Protein AF-A0A956EY25-F1 (afdb_monomer_lite)

pLDDT: mean 97.35, std 1.99, range [86.0, 98.88]

Sequence (233 aa):
MHGLGEARKGPAKGARGWLDDYDLAKAEARLAAPPLTTQDLQGFAGERLDVFNATLKEEPYRGLIVVMPYTPDILKGDRPFSLAEPLATFLVDKLLPRVYKETPAIGSVASTGIDGVSLGGRAALLVGLSRPEAFGAVGGLQPAFDQKDAPELTRRALEARKKNPTFQLRLLTSVGDYFLGSTKAISQAFEEADVFHSLVIVPGDHSYKFNRGPGAYELLMYHDRVLRGRPPV

Radius of gyration: 16.3 Å; chains: 1; bounding box: 41×40×39 Å

Secondary structure (DSSP, 8-state):
---HHHHTT-HHHHTTHHHHTS-HHHHHHHHTSPPP-TTTTTT--SHHHHHHHHHHHHS-------------TTSSTT--GGGGHHHHHHIIIIIHHHHHHHS----SSTT-EE--BTHHHHHHHHHHHHSGGG-SEEEEES----GGGHHHHHHHHHHHHHH-TT-EEEEEEEEE-TTHHHHHHHHHHHHTTT---EEEEEEEESSHHHIIIIIHHHHHHHHHHHTTTPPP-

Structure (mmCIF, N/CA/C/O backbone):
data_AF-A0A956EY25-F1
#
_entry.id   AF-A0A956EY25-F1
#
loop_
_atom_site.group_PDB
_atom_site.id
_atom_site.type_symbol
_atom_site.label_atom_id
_atom_site.label_alt_id
_atom_site.label_comp_id
_atom_site.label_asym_id
_atom_site.label_entity_id
_atom_site.label_seq_id
_atom_site.pdbx_PDB_ins_code
_atom_site.Cartn_x
_atom_site.Cartn_y
_atom_site.Cartn_z
_atom_site.occupancy
_atom_site.B_iso_or_equiv
_atom_site.auth_seq_id
_atom_site.auth_comp_id
_atom_site.auth_asym_id
_atom_site.auth_atom_id
_atom_site.pdbx_PDB_model_num
ATOM 1 N N . MET A 1 1 ? 4.510 -5.309 3.881 1.00 97.62 1 MET A N 1
ATOM 2 C CA . MET A 1 1 ? 5.971 -5.145 3.665 1.00 97.62 1 MET A CA 1
ATOM 3 C C . MET A 1 1 ? 6.447 -3.831 4.286 1.00 97.62 1 MET A C 1
ATOM 5 O O . MET A 1 1 ? 5.711 -2.853 4.227 1.00 97.62 1 MET A O 1
ATOM 9 N N . HIS A 1 2 ? 7.617 -3.787 4.926 1.00 98.31 2 HIS A N 1
ATOM 10 C CA . HIS A 1 2 ? 8.110 -2.608 5.666 1.00 98.31 2 HIS A CA 1
ATOM 11 C C . HIS A 1 2 ? 9.139 -1.788 4.866 1.00 98.31 2 HIS A C 1
ATOM 13 O O . HIS A 1 2 ? 9.659 -2.258 3.855 1.00 98.31 2 HIS A O 1
ATOM 19 N N . GLY A 1 3 ? 9.459 -0.577 5.331 1.00 97.56 3 GLY A N 1
ATOM 20 C CA . GLY A 1 3 ? 10.407 0.331 4.683 1.00 97.56 3 GLY A CA 1
ATOM 21 C C . GLY A 1 3 ? 11.888 -0.047 4.847 1.00 97.56 3 GLY A C 1
ATOM 22 O O . GLY A 1 3 ? 12.252 -1.046 5.475 1.00 97.56 3 GLY A O 1
ATOM 23 N N . LEU A 1 4 ? 12.762 0.786 4.267 1.00 96.81 4 LEU A N 1
ATOM 24 C CA . LEU A 1 4 ? 14.221 0.602 4.278 1.00 96.81 4 LEU A CA 1
ATOM 25 C C . LEU A 1 4 ? 14.830 0.715 5.686 1.00 96.81 4 LEU A C 1
ATOM 27 O O . LEU A 1 4 ? 15.808 0.030 5.987 1.00 96.81 4 LEU A O 1
ATOM 31 N N . GLY A 1 5 ? 14.268 1.572 6.545 1.00 96.81 5 GLY A N 1
ATOM 32 C CA . GLY A 1 5 ? 14.719 1.718 7.932 1.00 96.81 5 GLY A CA 1
ATOM 33 C C . GLY A 1 5 ? 14.673 0.386 8.679 1.00 96.81 5 GLY A C 1
ATOM 34 O O . GLY A 1 5 ? 15.651 -0.020 9.300 1.00 96.81 5 GLY A O 1
ATOM 35 N N . GLU A 1 6 ? 13.573 -0.339 8.517 1.00 97.81 6 GLU A N 1
ATOM 36 C CA . GLU A 1 6 ? 13.305 -1.639 9.132 1.00 97.81 6 GLU A CA 1
ATOM 37 C C . GLU A 1 6 ? 14.159 -2.739 8.499 1.00 97.81 6 GLU A C 1
ATOM 39 O O . GLU A 1 6 ? 14.671 -3.602 9.210 1.00 97.81 6 GLU A O 1
ATOM 44 N N . ALA A 1 7 ? 14.402 -2.668 7.184 1.00 96.88 7 ALA A N 1
ATOM 45 C CA . ALA A 1 7 ? 15.302 -3.591 6.491 1.00 96.88 7 ALA A CA 1
ATOM 46 C C . ALA A 1 7 ? 16.706 -3.582 7.116 1.00 96.88 7 ALA A C 1
ATOM 48 O O . ALA A 1 7 ? 17.313 -4.623 7.357 1.00 96.88 7 ALA A O 1
ATOM 49 N N . ARG A 1 8 ? 17.196 -2.397 7.490 1.00 96.69 8 ARG A N 1
ATOM 50 C CA . ARG A 1 8 ? 18.518 -2.218 8.107 1.00 96.69 8 ARG A CA 1
ATOM 51 C C . ARG A 1 8 ? 18.609 -2.704 9.555 1.00 96.69 8 ARG A C 1
ATOM 53 O O . ARG A 1 8 ? 19.717 -2.847 10.063 1.00 96.69 8 ARG A O 1
ATOM 60 N N . LYS A 1 9 ? 17.482 -2.997 10.216 1.00 96.75 9 LYS A N 1
ATOM 61 C CA . LYS A 1 9 ? 17.455 -3.569 11.578 1.00 96.75 9 LYS A CA 1
ATOM 62 C C . LYS A 1 9 ? 17.677 -5.090 11.582 1.00 96.75 9 LYS A C 1
ATOM 64 O O . LYS A 1 9 ? 17.813 -5.681 12.654 1.00 96.75 9 LYS A O 1
ATOM 69 N N . GLY A 1 10 ? 17.721 -5.714 10.402 1.00 95.75 10 GLY A N 1
ATOM 70 C CA . GLY A 1 10 ? 17.873 -7.155 10.215 1.00 95.75 10 GLY A CA 1
ATOM 71 C C . GLY A 1 10 ? 16.559 -7.933 10.374 1.00 95.75 10 GLY A C 1
ATOM 72 O O . GLY A 1 10 ? 15.565 -7.376 10.840 1.00 95.75 10 GLY A O 1
ATOM 73 N N . PRO A 1 11 ? 16.530 -9.232 10.014 1.00 95.75 11 PRO A N 1
ATOM 74 C CA . PRO A 1 11 ? 15.282 -9.980 9.839 1.00 95.75 11 PRO A CA 1
ATOM 75 C C . PRO A 1 11 ? 14.363 -10.025 11.064 1.00 95.75 11 PRO A C 1
ATOM 77 O O . PRO A 1 11 ? 13.161 -9.815 10.929 1.00 95.75 11 PRO A O 1
ATOM 80 N N . ALA A 1 12 ? 14.921 -10.251 12.258 1.00 95.44 12 ALA A N 1
ATOM 81 C CA . ALA A 1 12 ? 14.135 -10.405 13.483 1.00 95.44 12 ALA A CA 1
ATOM 82 C C . ALA A 1 12 ? 13.407 -9.114 13.897 1.00 95.44 12 ALA A C 1
ATOM 84 O O . ALA A 1 12 ? 12.242 -9.157 14.281 1.00 95.44 12 ALA A O 1
ATOM 85 N N . LYS A 1 13 ? 14.085 -7.962 13.802 1.00 96.94 13 LYS A N 1
ATOM 86 C CA . LYS A 1 13 ? 13.505 -6.655 14.145 1.00 96.94 13 LYS A CA 1
ATOM 87 C C . LYS A 1 13 ? 12.705 -6.072 12.984 1.00 96.94 13 LYS A C 1
ATOM 89 O O . LYS A 1 13 ? 11.613 -5.566 13.194 1.00 96.94 13 LYS A O 1
ATOM 94 N N . GLY A 1 14 ? 13.211 -6.189 11.758 1.00 97.12 14 GLY A N 1
ATOM 95 C CA . GLY A 1 14 ? 12.558 -5.663 10.561 1.00 97.12 14 GLY A CA 1
ATOM 96 C C . GLY A 1 14 ? 11.178 -6.276 10.331 1.00 97.12 14 GLY A C 1
ATOM 97 O O . GLY A 1 14 ? 10.221 -5.538 10.121 1.00 97.12 14 GLY A O 1
ATOM 98 N N . ALA A 1 15 ? 11.030 -7.600 10.485 1.00 96.81 15 ALA A N 1
ATOM 99 C CA . ALA A 1 15 ? 9.726 -8.267 10.389 1.00 96.81 15 ALA A CA 1
ATOM 100 C C . ALA A 1 15 ? 8.679 -7.696 11.365 1.00 96.81 15 ALA A C 1
ATOM 102 O O . ALA A 1 15 ? 7.485 -7.718 11.082 1.00 96.81 15 ALA A O 1
ATOM 103 N N . ARG A 1 16 ? 9.114 -7.127 12.495 1.00 97.31 16 ARG A N 1
ATOM 104 C CA . ARG A 1 16 ? 8.231 -6.490 13.474 1.00 97.31 16 ARG A CA 1
ATOM 105 C C . ARG A 1 16 ? 7.975 -5.008 13.205 1.00 97.31 16 ARG A C 1
ATOM 107 O O . ARG A 1 16 ? 7.215 -4.408 13.946 1.00 97.31 16 ARG A O 1
ATOM 114 N N . GLY A 1 17 ? 8.538 -4.409 12.156 1.00 97.44 17 GLY A N 1
ATOM 115 C CA . GLY A 1 17 ? 8.498 -2.958 11.950 1.00 97.44 17 GLY A CA 1
ATOM 116 C C . GLY A 1 17 ? 7.095 -2.348 11.883 1.00 97.44 17 GLY A C 1
ATOM 117 O O . GLY A 1 17 ? 6.848 -1.291 12.449 1.00 97.44 17 GLY A O 1
ATOM 118 N N . TRP A 1 18 ? 6.129 -3.043 11.278 1.00 97.88 18 TRP A N 1
ATOM 119 C CA . TRP A 1 18 ? 4.731 -2.593 11.299 1.00 97.88 18 TRP A CA 1
ATOM 120 C C . TRP A 1 18 ? 4.142 -2.556 12.717 1.00 97.88 18 TRP A C 1
ATOM 122 O O . TRP A 1 18 ? 3.388 -1.645 13.046 1.00 97.88 18 TRP A O 1
ATOM 132 N N . LEU A 1 19 ? 4.515 -3.515 13.563 1.00 96.56 19 LEU A N 1
ATOM 133 C CA . LEU A 1 19 ? 4.060 -3.602 14.946 1.00 96.56 19 LEU A CA 1
ATOM 134 C C . LEU A 1 19 ? 4.794 -2.607 15.855 1.00 96.56 19 LEU A C 1
ATOM 136 O O . LEU A 1 19 ? 4.150 -1.874 16.596 1.00 96.56 19 LEU A O 1
ATOM 140 N N . ASP A 1 20 ? 6.125 -2.594 15.788 1.00 96.81 20 ASP A N 1
ATOM 141 C CA . ASP A 1 20 ? 6.989 -1.900 16.746 1.00 96.81 20 ASP A CA 1
ATOM 142 C C . ASP A 1 20 ? 7.285 -0.448 16.341 1.00 96.81 20 ASP A C 1
ATOM 144 O O . ASP A 1 20 ? 7.478 0.407 17.202 1.00 96.81 20 ASP A O 1
ATOM 148 N N . ASP A 1 21 ? 7.347 -0.154 15.038 1.00 97.62 21 ASP A N 1
ATOM 149 C CA . ASP A 1 21 ? 7.746 1.164 14.537 1.00 97.62 21 ASP A CA 1
ATOM 150 C C . ASP A 1 21 ? 6.576 1.970 13.966 1.00 97.62 21 ASP A C 1
ATOM 152 O O . ASP A 1 21 ? 6.623 3.204 14.004 1.00 97.62 21 ASP A O 1
ATOM 156 N N . TYR A 1 22 ? 5.550 1.300 13.430 1.00 98.31 22 TYR A N 1
ATOM 157 C CA . TYR A 1 22 ? 4.412 1.932 12.746 1.00 98.31 22 TYR A CA 1
ATOM 158 C C . TYR A 1 22 ? 3.080 1.811 13.503 1.00 98.31 22 TYR A C 1
ATOM 160 O O . TYR A 1 22 ? 2.043 2.146 12.944 1.00 98.31 22 TYR A O 1
ATOM 168 N N . ASP A 1 23 ? 3.090 1.366 14.763 1.00 97.69 23 ASP A N 1
ATOM 169 C CA . ASP A 1 23 ? 1.914 1.319 15.646 1.00 97.69 23 ASP A CA 1
ATOM 170 C C . ASP A 1 23 ? 0.692 0.570 15.061 1.00 97.69 23 ASP A C 1
ATOM 172 O O . ASP A 1 23 ? -0.452 0.868 15.413 1.00 97.69 23 ASP A O 1
ATOM 176 N N . LEU A 1 24 ? 0.891 -0.429 14.190 1.00 98.00 24 LEU A N 1
ATOM 177 C CA . LEU A 1 24 ? -0.220 -1.066 13.467 1.00 98.00 24 LEU A CA 1
ATOM 178 C C . LEU A 1 24 ? -1.269 -1.687 14.407 1.00 98.00 24 LEU A C 1
ATOM 180 O O . LEU A 1 24 ? -2.464 -1.520 14.183 1.00 98.00 24 LEU A O 1
ATOM 184 N N . ALA A 1 25 ? -0.839 -2.340 15.492 1.00 97.19 25 ALA A N 1
ATOM 185 C CA . ALA A 1 25 ? -1.758 -2.916 16.480 1.00 97.19 25 ALA A CA 1
ATOM 186 C C . ALA A 1 25 ? -2.594 -1.846 17.203 1.00 97.19 25 ALA A C 1
ATOM 188 O O . ALA A 1 25 ? -3.754 -2.076 17.541 1.00 97.19 25 ALA A O 1
ATOM 189 N N . LYS A 1 26 ? -2.027 -0.652 17.416 1.00 98.06 26 LYS A N 1
ATOM 190 C CA . LYS A 1 26 ? -2.767 0.483 17.975 1.00 98.06 26 LYS A CA 1
ATOM 191 C C . LYS A 1 26 ? -3.791 1.001 16.967 1.00 98.06 26 LYS A C 1
ATOM 193 O O . LYS A 1 26 ? -4.924 1.258 17.362 1.00 98.06 26 LYS A O 1
ATOM 198 N N . ALA A 1 27 ? -3.416 1.132 15.694 1.00 98.38 27 ALA A N 1
ATOM 199 C CA . ALA A 1 27 ? -4.337 1.555 14.641 1.00 98.38 27 ALA A CA 1
ATOM 200 C C . ALA A 1 27 ? -5.513 0.576 14.495 1.00 98.38 27 ALA A C 1
ATOM 202 O O . ALA A 1 27 ? -6.666 1.000 14.454 1.00 98.38 27 ALA A O 1
ATOM 203 N N . GLU A 1 28 ? -5.239 -0.730 14.524 1.00 98.00 28 GLU A N 1
ATOM 204 C CA . GLU A 1 28 ? -6.267 -1.772 14.505 1.00 98.00 28 GLU A CA 1
ATOM 205 C C . GLU A 1 28 ? -7.219 -1.677 15.709 1.00 98.00 28 GLU A C 1
ATOM 207 O O . GLU A 1 28 ? -8.439 -1.653 15.534 1.00 98.00 28 GLU A O 1
ATOM 212 N N . ALA A 1 29 ? -6.685 -1.532 16.926 1.00 98.06 29 ALA A N 1
ATOM 213 C CA . ALA A 1 29 ? -7.505 -1.351 18.125 1.00 98.06 29 ALA A CA 1
ATOM 214 C C . ALA A 1 29 ? -8.368 -0.076 18.065 1.00 98.06 29 ALA A C 1
ATOM 216 O O . ALA A 1 29 ? -9.492 -0.057 18.566 1.00 98.06 29 ALA A O 1
ATOM 217 N N . ARG A 1 30 ? -7.865 0.997 17.440 1.00 98.25 30 ARG A N 1
ATOM 218 C CA . ARG A 1 30 ? -8.616 2.247 17.253 1.00 98.25 30 ARG A CA 1
ATOM 219 C C . ARG A 1 30 ? -9.716 2.126 16.206 1.00 98.25 30 ARG A C 1
ATOM 221 O O . ARG A 1 30 ? -10.810 2.628 16.450 1.00 98.25 30 ARG A O 1
ATOM 228 N N . LEU A 1 31 ? -9.472 1.419 15.102 1.00 98.31 31 LEU A N 1
ATOM 229 C CA . LEU A 1 31 ? -10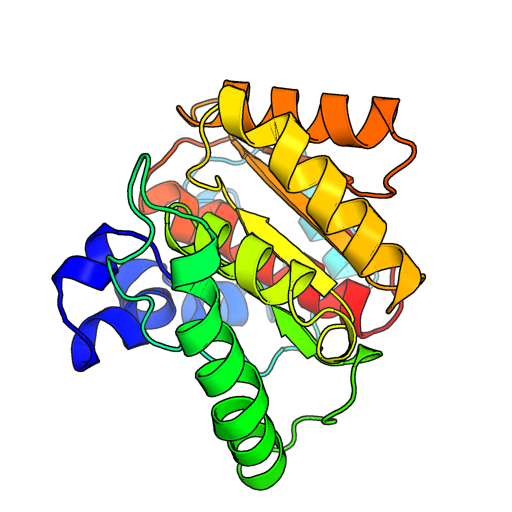.497 1.120 14.096 1.00 98.31 31 LEU A CA 1
ATOM 230 C C . LEU A 1 31 ? -11.655 0.293 14.662 1.00 98.31 31 LEU A C 1
ATOM 232 O O . LEU A 1 31 ? -12.798 0.497 14.266 1.00 98.31 31 LEU A O 1
ATOM 236 N N . ALA A 1 32 ? -11.379 -0.589 15.625 1.00 97.38 32 ALA A N 1
ATOM 237 C CA . ALA A 1 32 ? -12.404 -1.349 16.339 1.00 97.38 32 ALA A CA 1
ATOM 238 C C . ALA A 1 32 ? -13.224 -0.510 17.347 1.00 97.38 32 ALA A C 1
ATOM 240 O O . ALA A 1 32 ? -14.207 -1.006 17.894 1.00 97.38 32 ALA A O 1
ATOM 241 N N . ALA A 1 33 ? -12.842 0.747 17.603 1.00 97.62 33 ALA A N 1
ATOM 242 C CA . ALA A 1 33 ? -13.497 1.634 18.567 1.00 97.62 33 ALA A CA 1
ATOM 243 C C . ALA A 1 33 ? -13.698 3.063 18.007 1.00 97.62 33 ALA A C 1
ATOM 245 O O . ALA A 1 33 ? -13.168 4.023 18.575 1.00 97.62 33 ALA A O 1
ATOM 246 N N . PRO A 1 34 ? -14.430 3.243 16.890 1.00 96.25 34 PRO A N 1
ATOM 247 C CA . PRO A 1 34 ? -14.669 4.565 16.308 1.00 96.25 34 PRO A CA 1
ATOM 248 C C . PRO A 1 34 ? -15.460 5.488 17.266 1.00 96.25 34 PRO A C 1
ATOM 250 O O . PRO A 1 34 ? -16.135 4.998 18.174 1.00 96.25 34 PRO A O 1
ATOM 253 N N . PRO A 1 35 ? -15.432 6.820 17.067 1.00 97.75 35 PRO A N 1
ATOM 254 C CA . PRO A 1 35 ? -14.788 7.528 15.959 1.00 97.75 35 PRO A CA 1
ATOM 255 C C . PRO A 1 35 ? -13.267 7.646 16.124 1.00 97.75 35 PRO A C 1
ATOM 257 O O . PRO A 1 35 ? -12.738 7.668 17.237 1.00 97.75 35 PRO A O 1
ATOM 260 N N . LEU A 1 36 ? -12.562 7.740 14.999 1.00 98.25 36 LEU A N 1
ATOM 261 C CA . LEU A 1 36 ? -11.178 8.196 14.927 1.00 98.25 36 LEU A CA 1
ATOM 262 C C . LEU A 1 36 ? -11.105 9.708 15.160 1.00 98.25 36 LEU A C 1
ATOM 264 O O . LEU A 1 36 ? -12.054 10.451 14.903 1.00 98.25 36 LEU A O 1
ATOM 268 N N . THR A 1 37 ? -9.941 10.167 15.600 1.00 98.06 37 THR A N 1
ATOM 269 C CA . THR A 1 37 ? -9.653 11.570 15.903 1.00 98.06 37 THR A CA 1
ATOM 270 C C . THR A 1 37 ? -8.455 12.082 15.106 1.00 98.06 37 THR A C 1
ATOM 272 O O . THR A 1 37 ? -7.652 11.315 14.575 1.00 98.06 37 THR A O 1
ATOM 275 N N . THR A 1 38 ? -8.256 13.401 15.092 1.00 97.62 38 THR A N 1
ATOM 276 C CA . THR A 1 38 ? -7.046 14.011 14.523 1.00 97.62 38 THR A CA 1
ATOM 277 C C . THR A 1 38 ? -5.759 13.455 15.136 1.00 97.62 38 THR A C 1
ATOM 279 O O . THR A 1 38 ? -4.755 13.316 14.439 1.00 97.62 38 THR A O 1
ATOM 282 N N . GLN A 1 39 ? -5.776 13.100 16.425 1.00 97.81 39 GLN A N 1
ATOM 283 C CA . GLN A 1 39 ? -4.619 12.513 17.098 1.00 97.81 39 GLN A CA 1
ATOM 284 C C . GLN A 1 39 ? -4.309 11.101 16.589 1.00 97.81 39 GLN A C 1
ATOM 286 O O . GLN A 1 39 ? -3.135 10.755 16.458 1.00 97.81 39 GLN A O 1
ATOM 291 N N . ASP A 1 40 ? -5.335 10.312 16.257 1.00 98.06 40 ASP A N 1
ATOM 292 C CA . ASP A 1 40 ? -5.163 8.985 15.658 1.00 98.06 40 ASP A CA 1
ATOM 293 C C . ASP A 1 40 ? -4.405 9.094 14.321 1.00 98.06 40 ASP A C 1
ATOM 295 O O . ASP A 1 40 ? -3.469 8.338 14.079 1.00 98.06 40 ASP A O 1
ATOM 299 N N . LEU A 1 41 ? -4.700 10.123 13.517 1.00 97.69 41 LEU A N 1
ATOM 300 C CA . LEU A 1 41 ? -3.976 10.448 12.277 1.00 97.69 41 LEU A CA 1
ATOM 301 C C . LEU A 1 41 ? -2.697 11.271 12.498 1.00 97.69 41 LEU A C 1
ATOM 303 O O . LEU A 1 41 ? -2.158 11.855 11.560 1.00 97.69 41 LEU A O 1
ATOM 307 N N . GLN A 1 42 ? -2.193 11.343 13.732 1.00 97.56 42 GLN A N 1
ATOM 308 C CA . GLN A 1 42 ? -0.967 12.063 14.080 1.00 97.56 42 GLN A CA 1
ATOM 309 C C . GLN A 1 42 ? -1.006 13.555 13.683 1.00 97.56 42 GLN A C 1
ATOM 311 O O . GLN A 1 42 ? 0.012 14.179 13.404 1.00 97.56 42 GLN A O 1
ATOM 316 N N . GLY A 1 43 ? -2.180 14.177 13.633 1.00 96.38 43 GLY A N 1
ATOM 317 C CA . GLY A 1 43 ? -2.322 15.562 13.179 1.00 96.38 43 GLY A CA 1
ATOM 318 C C . GLY A 1 43 ? -2.276 15.743 11.660 1.00 96.38 43 GLY A C 1
ATOM 319 O O . GLY A 1 43 ? -2.468 16.861 11.198 1.00 96.38 43 GLY A O 1
ATOM 320 N N . PHE A 1 44 ? -2.101 14.675 10.876 1.00 97.06 44 PHE A N 1
ATOM 321 C CA . PHE A 1 44 ? -2.292 14.680 9.421 1.00 97.06 44 PHE A CA 1
ATOM 322 C C . PHE A 1 44 ? -3.763 14.461 9.047 1.00 97.06 44 PHE A C 1
ATOM 324 O O . PHE A 1 44 ? -4.090 13.764 8.089 1.00 97.06 44 PHE A O 1
ATOM 331 N N . ALA A 1 45 ? -4.666 15.033 9.840 1.00 87.94 45 ALA A N 1
ATOM 332 C CA . ALA A 1 45 ? -6.079 15.003 9.523 1.00 87.94 45 ALA A CA 1
ATOM 333 C C . ALA A 1 45 ? -6.382 15.977 8.379 1.00 87.94 45 ALA A C 1
ATOM 335 O O . ALA A 1 45 ? -5.771 17.035 8.247 1.00 87.94 45 ALA A O 1
ATOM 336 N N . GLY A 1 46 ? -7.356 15.600 7.570 1.00 87.94 46 GLY A N 1
ATOM 337 C CA . GLY A 1 46 ? -8.024 16.442 6.587 1.00 87.94 46 GLY A CA 1
ATOM 338 C C . GLY A 1 46 ? -9.431 15.887 6.404 1.00 87.94 46 GLY A C 1
ATOM 339 O O . GLY A 1 46 ? -9.910 15.152 7.270 1.00 87.94 46 GLY A O 1
ATOM 340 N N . GLU A 1 47 ? -10.041 16.120 5.246 1.00 92.19 47 GLU A N 1
ATOM 341 C CA . GLU A 1 47 ? -11.353 15.544 4.892 1.00 92.19 47 GLU A CA 1
ATOM 342 C C . GLU A 1 47 ? -11.382 14.012 5.035 1.00 92.19 47 GLU A C 1
ATOM 344 O O . GLU A 1 47 ? -12.415 13.407 5.311 1.00 92.19 47 GLU A O 1
ATOM 349 N N . ARG A 1 48 ? -10.211 13.369 4.935 1.00 92.44 48 ARG A N 1
ATOM 350 C CA . ARG A 1 48 ? -10.067 11.922 5.081 1.00 92.44 48 ARG A CA 1
ATOM 351 C C . ARG A 1 48 ? -10.527 11.380 6.438 1.00 92.44 48 ARG A C 1
ATOM 353 O O . ARG A 1 48 ? -11.008 10.252 6.496 1.00 92.44 48 ARG A O 1
ATOM 360 N N . LEU A 1 49 ? -10.411 12.167 7.512 1.00 96.94 49 LEU A N 1
ATOM 361 C CA . LEU A 1 49 ? -10.889 11.761 8.836 1.00 96.94 49 LEU A CA 1
ATOM 362 C C . LEU A 1 49 ? -12.411 11.584 8.846 1.00 96.94 49 LEU A C 1
ATOM 364 O O . LEU A 1 49 ? -12.915 10.586 9.365 1.00 96.94 49 LEU A O 1
ATOM 368 N N . ASP A 1 50 ? -13.127 12.531 8.242 1.00 96.94 50 ASP A N 1
ATOM 369 C CA . ASP A 1 50 ? -14.585 12.506 8.166 1.00 96.94 50 ASP A CA 1
ATOM 370 C C . ASP A 1 50 ? -15.057 11.339 7.298 1.00 96.94 50 ASP A C 1
ATOM 372 O O . ASP A 1 50 ? -15.971 10.613 7.690 1.00 96.94 50 ASP A O 1
ATOM 376 N N . VAL A 1 51 ? -14.367 11.078 6.182 1.00 96.06 51 VAL A N 1
ATOM 377 C CA . VAL A 1 51 ? -14.642 9.921 5.316 1.00 96.06 51 VAL A CA 1
ATOM 378 C C . VAL A 1 51 ? -14.454 8.597 6.070 1.00 96.06 51 VAL A C 1
ATOM 380 O O . VAL A 1 51 ? -15.320 7.722 5.992 1.00 96.06 51 VAL A O 1
ATOM 383 N N . PHE A 1 52 ? -13.371 8.436 6.842 1.00 97.19 52 PHE A N 1
ATOM 384 C CA . PHE A 1 52 ? -13.181 7.231 7.658 1.00 97.19 52 PHE A CA 1
ATOM 385 C C . PHE A 1 52 ? -14.281 7.060 8.698 1.00 97.19 52 PHE A C 1
ATOM 387 O O . PHE A 1 52 ? -14.828 5.967 8.827 1.00 97.19 52 PHE A O 1
ATOM 394 N N . ASN A 1 53 ? -14.631 8.122 9.420 1.00 98.06 53 ASN A N 1
ATOM 395 C CA . ASN A 1 53 ? -15.653 8.053 10.458 1.00 98.06 53 ASN A CA 1
ATOM 396 C C . ASN A 1 53 ? -17.051 7.784 9.892 1.00 98.06 53 ASN A C 1
ATOM 398 O O . ASN A 1 53 ? -17.795 6.999 10.480 1.00 98.06 53 ASN A O 1
ATOM 402 N N . ALA A 1 54 ? -17.396 8.377 8.746 1.00 97.56 54 ALA A N 1
ATOM 403 C CA . ALA A 1 54 ? -18.633 8.071 8.035 1.00 97.56 54 ALA A CA 1
ATOM 404 C C . ALA A 1 54 ? -18.665 6.598 7.603 1.00 97.56 54 ALA A C 1
ATOM 406 O O . ALA A 1 54 ? -19.618 5.886 7.915 1.00 97.56 54 ALA A O 1
ATOM 407 N N . THR A 1 55 ? -17.573 6.114 7.003 1.00 96.81 55 THR A N 1
ATOM 408 C CA . THR A 1 55 ? -17.453 4.714 6.574 1.00 96.81 55 THR A CA 1
ATOM 409 C C . THR A 1 55 ? -17.582 3.749 7.751 1.00 96.81 55 THR A C 1
ATOM 411 O O . THR A 1 55 ? -18.348 2.800 7.672 1.00 96.81 55 THR A O 1
ATOM 414 N N . LEU A 1 56 ? -16.875 3.992 8.859 1.00 97.44 56 LEU A N 1
ATOM 415 C CA . LEU A 1 56 ? -16.898 3.129 10.049 1.00 97.44 56 LEU A CA 1
ATOM 416 C C . LEU A 1 56 ? -18.255 3.125 10.759 1.00 97.44 56 LEU A C 1
ATOM 418 O O . LEU A 1 56 ? -18.596 2.148 11.427 1.00 97.44 56 LEU A O 1
ATOM 422 N N . LYS A 1 57 ? -19.024 4.212 10.636 1.00 97.44 57 LYS A N 1
ATOM 423 C CA . LYS A 1 57 ? -20.391 4.294 11.155 1.00 97.44 57 LYS A CA 1
ATOM 424 C C . LYS A 1 57 ? -21.357 3.436 10.335 1.00 97.44 57 LYS A C 1
ATOM 426 O O . LYS A 1 57 ? -22.250 2.825 10.915 1.00 97.44 57 LYS A O 1
ATOM 431 N N . GLU A 1 58 ? -21.197 3.414 9.014 1.00 96.38 58 GLU A N 1
ATOM 432 C CA . GLU A 1 58 ? -22.036 2.624 8.105 1.00 96.38 58 GLU A CA 1
ATOM 433 C C . GLU A 1 58 ? -21.638 1.142 8.092 1.00 96.38 58 GLU A C 1
ATOM 435 O O . GLU A 1 58 ? -22.487 0.258 8.198 1.00 96.38 58 GLU A O 1
ATOM 440 N N . GLU A 1 59 ? -20.339 0.868 7.999 1.00 95.81 59 GLU A N 1
ATOM 441 C CA . GLU A 1 59 ? -19.751 -0.465 7.946 1.00 95.81 59 GLU A CA 1
ATOM 442 C C . GLU A 1 59 ? -18.566 -0.548 8.927 1.00 95.81 59 GLU A C 1
ATOM 444 O O . GLU A 1 59 ? -17.444 -0.158 8.587 1.00 95.81 59 GLU A O 1
ATOM 449 N N . PRO A 1 60 ? -18.790 -1.067 10.150 1.00 96.88 60 PRO A N 1
ATOM 450 C CA . PRO A 1 60 ? -17.738 -1.194 11.154 1.00 96.88 60 PRO A CA 1
ATOM 451 C C . PRO A 1 60 ? -16.565 -2.052 10.674 1.00 96.88 60 PRO A C 1
ATOM 453 O O . PRO A 1 60 ? -16.767 -3.064 9.999 1.00 96.88 60 PRO A O 1
ATOM 456 N N . TYR A 1 61 ? -15.348 -1.685 11.084 1.00 97.81 61 TYR A N 1
ATOM 457 C CA . TYR A 1 61 ? -14.134 -2.456 10.811 1.00 97.81 61 TYR A CA 1
ATOM 458 C C . TYR A 1 61 ? -14.250 -3.887 11.352 1.00 97.81 61 TYR A C 1
ATOM 460 O O . TYR A 1 61 ? -14.644 -4.100 12.502 1.00 97.81 61 TYR A O 1
ATOM 468 N N . ARG A 1 62 ? -13.892 -4.878 10.527 1.00 96.31 62 ARG A N 1
ATOM 469 C CA . ARG A 1 62 ? -14.095 -6.305 10.843 1.00 96.31 62 ARG A CA 1
ATOM 470 C C . ARG A 1 62 ? -12.815 -7.085 11.142 1.00 96.31 62 ARG A C 1
ATOM 472 O O . ARG A 1 62 ? -12.903 -8.284 11.412 1.00 96.31 62 ARG A O 1
ATOM 479 N N . GLY A 1 63 ? -11.656 -6.432 11.115 1.00 95.69 63 GLY A N 1
ATOM 480 C CA . GLY A 1 63 ? -10.376 -7.064 11.435 1.00 95.69 63 GLY A CA 1
ATOM 481 C C . GLY A 1 63 ? -9.726 -7.793 10.262 1.00 95.69 63 GLY A C 1
ATOM 482 O O . GLY A 1 63 ? -10.391 -8.269 9.338 1.00 95.69 63 GLY A O 1
ATOM 483 N N . LEU A 1 64 ? -8.402 -7.921 10.336 1.00 96.75 64 LEU A N 1
ATOM 484 C CA . LEU A 1 64 ? -7.570 -8.615 9.357 1.00 96.75 64 LEU A CA 1
ATOM 485 C C . LEU A 1 64 ? -6.571 -9.532 10.067 1.00 96.75 64 LEU A C 1
ATOM 487 O O . LEU A 1 64 ? -6.106 -9.245 11.164 1.00 96.75 64 LEU A O 1
ATOM 491 N N . ILE A 1 65 ? -6.163 -10.612 9.400 1.00 97.62 65 ILE A N 1
ATOM 492 C CA . ILE A 1 65 ? -4.916 -11.295 9.762 1.00 97.62 65 ILE A CA 1
ATOM 493 C C . ILE A 1 65 ? -3.798 -10.590 9.001 1.00 97.62 65 ILE A C 1
ATOM 495 O O . ILE A 1 65 ? -3.672 -10.759 7.787 1.00 97.62 65 ILE A O 1
ATOM 499 N N . VAL A 1 66 ? -2.990 -9.792 9.702 1.00 97.69 66 VAL A N 1
ATOM 500 C CA . VAL A 1 66 ? -1.865 -9.082 9.083 1.00 97.69 66 VAL A CA 1
ATOM 501 C C . VAL A 1 66 ? -0.568 -9.860 9.269 1.00 97.69 66 VAL A C 1
ATOM 503 O O . VAL A 1 66 ? -0.050 -10.010 10.375 1.00 97.69 66 VAL A O 1
ATOM 506 N N . VAL A 1 67 ? -0.006 -10.327 8.155 1.00 97.94 67 VAL A N 1
ATOM 507 C CA . VAL A 1 67 ? 1.279 -11.031 8.123 1.00 97.94 67 VAL A CA 1
ATOM 508 C C . VAL A 1 67 ? 2.383 -10.039 7.769 1.00 97.94 67 VAL A C 1
ATOM 510 O O . VAL A 1 67 ? 2.334 -9.378 6.732 1.00 97.94 67 VAL A O 1
ATOM 513 N N . MET A 1 68 ? 3.400 -9.938 8.626 1.00 97.00 68 MET A N 1
ATOM 514 C CA . MET A 1 68 ? 4.472 -8.942 8.514 1.00 97.00 68 MET A CA 1
ATOM 515 C C . MET A 1 68 ? 5.824 -9.627 8.243 1.00 97.00 68 MET A C 1
ATOM 517 O O . MET A 1 68 ? 6.619 -9.824 9.160 1.00 97.00 68 MET A O 1
ATOM 521 N N . PRO A 1 69 ? 6.108 -10.057 6.999 1.00 96.31 69 PRO A N 1
ATOM 522 C CA . PRO A 1 69 ? 7.395 -10.655 6.670 1.00 96.31 69 PRO A CA 1
ATOM 523 C C . PRO A 1 69 ? 8.503 -9.597 6.588 1.00 96.31 69 PRO A C 1
ATOM 525 O O . PRO A 1 69 ? 8.264 -8.424 6.280 1.00 96.31 69 PRO A O 1
ATOM 528 N N . TYR A 1 70 ? 9.744 -10.039 6.796 1.00 97.69 70 TYR A N 1
ATOM 529 C CA . TYR A 1 70 ? 10.921 -9.209 6.563 1.00 97.69 70 TYR A CA 1
ATOM 530 C C . TYR A 1 70 ? 11.049 -8.835 5.078 1.00 97.69 70 TYR A C 1
ATOM 532 O O . TYR A 1 70 ? 10.972 -9.687 4.194 1.00 97.69 70 TYR A O 1
ATOM 540 N N . THR A 1 71 ? 11.273 -7.550 4.813 1.00 97.19 71 THR A N 1
ATOM 541 C CA . THR A 1 71 ? 11.557 -6.990 3.489 1.00 97.19 71 THR A CA 1
ATOM 542 C C . THR A 1 71 ? 13.062 -6.734 3.375 1.00 97.19 71 THR A C 1
ATOM 544 O O . THR A 1 71 ? 13.566 -5.809 4.015 1.00 97.19 71 THR A O 1
ATOM 547 N N . PRO A 1 72 ? 13.810 -7.533 2.598 1.00 95.12 72 PRO A N 1
ATOM 548 C CA . PRO A 1 72 ? 15.252 -7.351 2.471 1.00 95.12 72 PRO A CA 1
ATOM 549 C C . PRO A 1 72 ? 15.607 -6.104 1.639 1.00 95.12 72 PRO A C 1
ATOM 551 O O . PRO A 1 72 ? 14.889 -5.737 0.708 1.00 95.12 72 PRO A O 1
ATOM 554 N N . ASP A 1 73 ? 16.754 -5.479 1.932 1.00 93.81 73 ASP A N 1
ATOM 555 C CA . ASP A 1 73 ? 17.310 -4.334 1.181 1.00 93.81 73 ASP A CA 1
ATOM 556 C C . ASP A 1 73 ? 17.931 -4.777 -0.163 1.00 93.81 73 ASP A C 1
ATOM 558 O O . ASP A 1 73 ? 19.131 -4.652 -0.410 1.00 93.81 73 ASP A O 1
ATOM 562 N N . ILE A 1 74 ? 17.107 -5.382 -1.024 1.00 91.25 74 ILE A N 1
ATOM 563 C CA . ILE A 1 74 ? 17.511 -5.907 -2.341 1.00 91.25 74 ILE A CA 1
ATOM 564 C C . ILE A 1 74 ? 16.904 -5.130 -3.509 1.00 91.25 74 ILE A C 1
ATOM 566 O O . ILE A 1 74 ? 17.310 -5.351 -4.643 1.00 91.25 74 ILE A O 1
ATOM 570 N N . LEU A 1 75 ? 15.978 -4.204 -3.243 1.00 93.00 75 LEU A N 1
ATOM 571 C CA . LEU A 1 75 ? 15.237 -3.453 -4.267 1.00 93.00 75 LEU A CA 1
ATOM 572 C C . LEU A 1 75 ? 15.511 -1.944 -4.247 1.00 93.00 75 LEU A C 1
ATOM 574 O O . LEU A 1 75 ? 14.822 -1.198 -4.932 1.00 93.00 75 LEU A O 1
ATOM 578 N N . LYS A 1 76 ? 16.478 -1.467 -3.459 1.00 90.19 76 LYS A N 1
ATOM 579 C CA . LYS A 1 76 ? 16.758 -0.032 -3.330 1.00 90.19 76 LYS A CA 1
ATOM 580 C C . LYS A 1 76 ? 17.308 0.575 -4.628 1.00 90.19 76 LYS A C 1
ATOM 582 O O . LYS A 1 76 ? 18.285 0.063 -5.172 1.00 90.19 76 LYS A O 1
ATOM 587 N N . GLY A 1 77 ? 16.759 1.728 -5.018 1.00 89.44 77 GLY A N 1
ATOM 588 C CA . GLY A 1 77 ? 17.223 2.528 -6.156 1.00 89.44 77 GLY A CA 1
ATOM 589 C C . GLY A 1 77 ? 17.091 1.770 -7.474 1.00 89.44 77 GLY A C 1
ATOM 590 O O . GLY A 1 77 ? 16.129 1.033 -7.673 1.00 89.44 77 GLY A O 1
ATOM 591 N N . ASP A 1 78 ? 18.117 1.866 -8.316 1.00 90.31 78 ASP A N 1
ATOM 592 C CA . ASP A 1 78 ? 18.145 1.307 -9.679 1.00 90.31 78 ASP A CA 1
ATOM 593 C C . ASP A 1 78 ? 18.328 -0.215 -9.741 1.00 90.31 78 ASP A C 1
ATOM 595 O O . ASP A 1 78 ? 18.665 -0.784 -10.781 1.00 90.31 78 ASP A O 1
ATOM 599 N N . ARG A 1 79 ? 18.144 -0.910 -8.616 1.00 92.38 79 ARG A N 1
ATOM 600 C CA . ARG A 1 79 ? 18.270 -2.363 -8.584 1.00 92.38 79 ARG A CA 1
ATOM 601 C C . ARG A 1 79 ? 17.197 -3.022 -9.463 1.00 92.38 79 ARG A C 1
ATOM 603 O O . ARG A 1 79 ? 16.033 -2.609 -9.401 1.00 92.38 79 ARG A O 1
ATOM 610 N N . PRO A 1 80 ? 17.556 -4.075 -10.227 1.00 93.94 80 PRO A N 1
ATOM 611 C CA . PRO A 1 80 ? 16.630 -4.742 -11.135 1.00 93.94 80 PRO A CA 1
ATOM 612 C C . PRO A 1 80 ? 15.389 -5.275 -10.424 1.00 93.94 80 PRO A C 1
ATOM 614 O O . PRO A 1 80 ? 15.477 -5.866 -9.346 1.00 93.94 80 PRO A O 1
ATOM 617 N N . PHE A 1 81 ? 14.232 -5.146 -11.070 1.00 96.62 81 PHE A N 1
ATOM 618 C CA . PHE A 1 81 ? 12.959 -5.604 -10.505 1.00 96.62 81 PHE A CA 1
ATOM 619 C C . PHE A 1 81 ? 12.902 -7.129 -10.341 1.00 96.62 81 PHE A C 1
ATOM 621 O O . PHE A 1 81 ? 12.184 -7.618 -9.472 1.00 96.62 81 PHE A O 1
ATOM 628 N N . SER A 1 82 ? 13.675 -7.885 -11.130 1.00 95.00 82 SER A N 1
ATOM 629 C CA . SER A 1 82 ? 13.786 -9.348 -11.018 1.00 95.00 82 SER A CA 1
ATOM 630 C C . SER A 1 82 ? 14.322 -9.808 -9.660 1.00 95.00 82 SER A C 1
ATOM 632 O O . SER A 1 82 ? 14.050 -10.927 -9.238 1.00 95.00 82 SER A O 1
ATOM 634 N N . LEU A 1 83 ? 14.995 -8.936 -8.899 1.00 95.38 83 LEU A N 1
ATOM 635 C CA . LEU A 1 83 ? 15.400 -9.250 -7.527 1.00 95.38 83 LEU A CA 1
ATOM 636 C C . LEU A 1 83 ? 14.205 -9.434 -6.573 1.00 95.38 83 LEU A C 1
ATOM 638 O O . LEU A 1 83 ? 14.385 -9.950 -5.473 1.00 95.38 83 LEU A O 1
ATOM 642 N N . ALA A 1 84 ? 12.986 -9.061 -6.978 1.00 96.62 84 ALA A N 1
ATOM 643 C CA . ALA A 1 84 ? 11.772 -9.354 -6.223 1.00 96.62 84 ALA A CA 1
ATOM 644 C C . ALA A 1 84 ? 11.300 -10.812 -6.390 1.00 96.62 84 ALA A C 1
ATOM 646 O O . ALA A 1 84 ? 10.510 -11.278 -5.573 1.00 96.62 84 ALA A O 1
ATOM 647 N N . GLU A 1 85 ? 11.769 -11.552 -7.400 1.00 96.44 85 GLU A N 1
ATOM 648 C CA . GLU A 1 85 ? 11.272 -12.902 -7.709 1.00 96.44 85 GLU A CA 1
ATOM 649 C C . GLU A 1 85 ? 11.543 -13.923 -6.593 1.00 96.44 85 GLU A C 1
ATOM 651 O O . GLU A 1 85 ? 10.597 -14.604 -6.194 1.00 96.44 85 GLU A O 1
ATOM 656 N N . PRO A 1 86 ? 12.749 -14.011 -5.988 1.00 97.06 86 PRO A N 1
ATOM 657 C CA . PRO A 1 86 ? 12.965 -14.919 -4.860 1.00 97.06 86 PRO A CA 1
ATOM 658 C C . PRO A 1 86 ? 12.081 -14.582 -3.654 1.00 97.06 86 PRO A C 1
ATOM 660 O O . PRO A 1 86 ? 11.606 -15.479 -2.955 1.00 97.06 86 PRO A O 1
ATOM 663 N N . LEU A 1 87 ? 11.825 -13.288 -3.426 1.00 97.31 87 LEU A N 1
ATOM 664 C CA . LEU A 1 87 ? 10.904 -12.833 -2.389 1.00 97.31 87 LEU A CA 1
ATOM 665 C C . LEU A 1 87 ? 9.466 -13.251 -2.723 1.00 97.31 87 LEU A C 1
ATOM 667 O O . LEU A 1 87 ? 8.776 -13.763 -1.848 1.00 97.31 87 LEU A O 1
ATOM 671 N N . ALA A 1 88 ? 9.032 -13.107 -3.975 1.00 98.25 88 ALA A N 1
ATOM 672 C CA . ALA A 1 88 ? 7.715 -13.544 -4.427 1.00 98.25 88 ALA A CA 1
ATOM 673 C C . ALA A 1 88 ? 7.526 -15.059 -4.246 1.00 98.25 88 ALA A C 1
ATOM 675 O O . ALA A 1 88 ? 6.514 -15.485 -3.694 1.00 98.25 88 ALA A O 1
ATOM 676 N N . THR A 1 89 ? 8.523 -15.863 -4.625 1.00 98.38 89 THR A N 1
ATOM 677 C CA . THR A 1 89 ? 8.548 -17.318 -4.406 1.00 98.38 89 THR A CA 1
ATOM 678 C C . THR A 1 89 ? 8.447 -17.662 -2.924 1.00 98.38 89 THR A C 1
ATOM 680 O O . THR A 1 89 ? 7.625 -18.484 -2.532 1.00 98.38 89 THR A O 1
ATOM 683 N N . PHE A 1 90 ? 9.232 -17.015 -2.060 1.00 98.25 90 PHE A N 1
ATOM 684 C CA . PHE A 1 90 ? 9.133 -17.254 -0.620 1.00 98.25 90 PHE A CA 1
ATOM 685 C C . PHE A 1 90 ? 7.745 -16.893 -0.069 1.00 98.25 90 PHE A C 1
ATOM 687 O O . PHE A 1 90 ? 7.138 -17.689 0.650 1.00 98.25 90 PHE A O 1
ATOM 694 N N . LEU A 1 91 ? 7.227 -15.711 -0.408 1.00 98.38 91 LEU A N 1
ATOM 695 C CA . LEU A 1 91 ? 5.948 -15.236 0.111 1.00 98.38 91 LEU A CA 1
ATOM 696 C C . LEU A 1 91 ? 4.789 -16.127 -0.347 1.00 98.38 91 LEU A C 1
ATOM 698 O O . LEU A 1 91 ? 3.982 -16.549 0.478 1.00 98.38 91 LEU A O 1
ATOM 7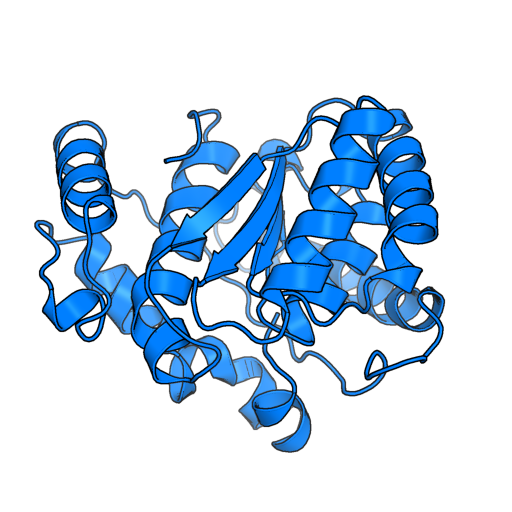02 N N . VAL A 1 92 ? 4.729 -16.448 -1.637 1.00 98.50 92 VAL A N 1
ATOM 703 C CA . VAL A 1 92 ? 3.595 -17.175 -2.216 1.00 98.50 92 VAL A CA 1
ATOM 704 C C . VAL A 1 92 ? 3.715 -18.681 -2.015 1.00 98.50 92 VAL A C 1
ATOM 706 O O . VAL A 1 92 ? 2.733 -19.317 -1.653 1.00 98.50 92 VAL A O 1
ATOM 709 N N . ASP A 1 93 ? 4.904 -19.261 -2.177 1.00 98.44 93 ASP A N 1
ATOM 710 C CA . ASP A 1 93 ? 5.055 -20.723 -2.208 1.00 98.44 93 ASP A CA 1
ATOM 711 C C . ASP A 1 93 ? 5.419 -21.316 -0.843 1.00 98.44 93 ASP A C 1
ATOM 713 O O . ASP A 1 93 ? 5.386 -22.538 -0.669 1.00 98.44 93 ASP A O 1
ATOM 717 N N . LYS A 1 94 ? 5.797 -20.478 0.134 1.00 98.50 94 LYS A N 1
ATOM 718 C CA . LYS A 1 94 ? 6.173 -20.921 1.489 1.00 98.50 94 LYS A CA 1
ATOM 719 C C . LYS A 1 94 ? 5.355 -20.241 2.577 1.00 98.50 94 LYS A C 1
ATOM 721 O O . LYS A 1 94 ? 4.780 -20.936 3.412 1.00 98.50 94 LYS A O 1
ATOM 726 N N . LEU A 1 95 ? 5.302 -18.909 2.589 1.00 98.38 95 LEU A N 1
ATOM 727 C CA . LEU A 1 95 ? 4.671 -18.176 3.685 1.00 98.38 95 LEU A CA 1
ATOM 728 C C . LEU A 1 95 ? 3.143 -18.284 3.654 1.00 98.38 95 LEU A C 1
ATOM 730 O O . LEU A 1 95 ? 2.567 -18.688 4.659 1.00 98.38 95 LEU A O 1
ATOM 734 N N . LEU A 1 96 ? 2.489 -17.970 2.530 1.00 98.38 96 LEU A N 1
ATOM 735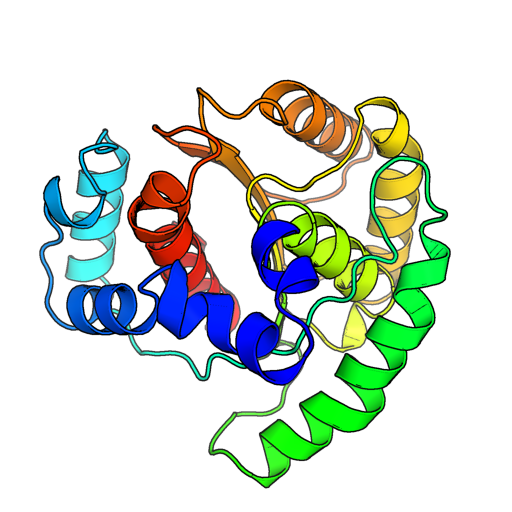 C CA . LEU A 1 96 ? 1.024 -18.029 2.429 1.00 98.38 96 LEU A CA 1
ATOM 736 C C . LEU A 1 96 ? 0.450 -19.422 2.765 1.00 98.38 96 LEU A C 1
ATOM 738 O O . LEU A 1 96 ? -0.433 -19.484 3.621 1.00 98.38 96 LEU A O 1
ATOM 742 N N . PRO A 1 97 ? 0.981 -20.549 2.235 1.00 98.31 97 PRO A N 1
ATOM 743 C CA . PRO A 1 97 ? 0.515 -21.882 2.619 1.00 98.31 97 PRO A CA 1
ATOM 744 C C . PRO A 1 97 ? 0.609 -22.142 4.124 1.00 98.31 97 PRO A C 1
ATOM 746 O O . PRO A 1 97 ? -0.279 -22.755 4.715 1.00 98.31 97 PRO A O 1
ATOM 749 N N . ARG A 1 98 ? 1.678 -21.655 4.764 1.00 98.31 98 ARG A N 1
ATOM 750 C CA . ARG A 1 98 ? 1.857 -21.778 6.210 1.00 98.31 98 ARG A CA 1
ATOM 751 C C . ARG A 1 98 ? 0.844 -20.928 6.978 1.00 98.31 98 ARG A C 1
ATOM 753 O O . ARG A 1 98 ? 0.257 -21.423 7.931 1.00 98.31 98 ARG A O 1
ATOM 760 N N . VAL A 1 99 ? 0.592 -19.694 6.539 1.00 98.38 99 VAL A N 1
ATOM 761 C CA . VAL A 1 99 ? -0.419 -18.802 7.132 1.00 98.38 99 VAL A CA 1
ATOM 762 C C . VAL A 1 99 ? -1.802 -19.446 7.083 1.00 98.38 99 VAL A C 1
ATOM 764 O O . VAL A 1 99 ? -2.485 -19.478 8.102 1.00 98.38 99 VAL A O 1
ATOM 767 N N . TYR A 1 100 ? -2.203 -20.007 5.942 1.00 97.88 100 TYR A N 1
ATOM 768 C CA . TYR A 1 100 ? -3.515 -20.651 5.801 1.00 97.88 100 TYR A CA 1
ATOM 769 C C . TYR A 1 100 ? -3.651 -21.913 6.658 1.00 97.88 100 TYR A C 1
ATOM 771 O O . TYR A 1 100 ? -4.744 -22.247 7.099 1.00 97.88 100 TYR A O 1
ATOM 779 N N . LYS A 1 101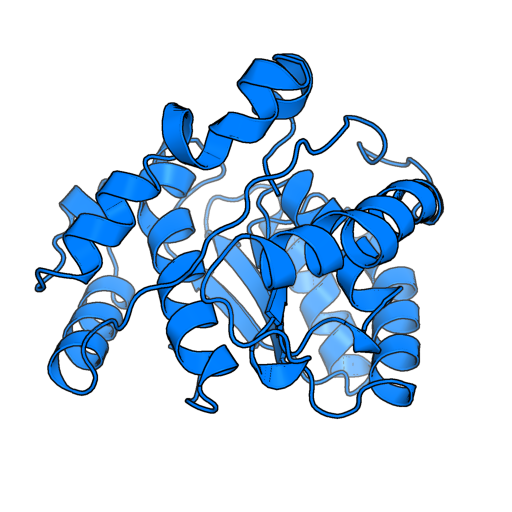 ? -2.540 -22.609 6.922 1.00 98.19 101 LYS A N 1
ATOM 780 C CA . LYS A 1 101 ? -2.516 -23.779 7.805 1.00 98.19 101 LYS A CA 1
ATOM 781 C C . LYS A 1 101 ? -2.541 -23.408 9.292 1.00 98.19 101 LYS A C 1
ATOM 783 O O . LYS A 1 101 ? -3.107 -24.146 10.092 1.00 98.19 101 LYS A O 1
ATOM 788 N N . GLU A 1 102 ? -1.869 -22.325 9.674 1.00 98.25 102 GLU A N 1
ATOM 789 C CA . GLU A 1 102 ? -1.582 -21.990 11.079 1.00 98.25 102 GLU A CA 1
ATOM 790 C C . GLU A 1 102 ? -2.501 -20.903 11.656 1.00 98.25 102 GLU A C 1
ATOM 792 O O . GLU A 1 102 ? -2.412 -20.587 12.840 1.00 98.25 102 GLU A O 1
ATOM 797 N N . THR A 1 103 ? -3.390 -20.324 10.848 1.00 97.94 103 THR A N 1
ATOM 798 C CA . THR A 1 103 ? -4.294 -19.237 11.252 1.00 97.94 103 THR A CA 1
ATOM 799 C C . THR A 1 103 ? -5.703 -19.477 10.699 1.00 97.94 103 THR A C 1
ATOM 801 O O . THR A 1 103 ? -5.849 -20.236 9.743 1.00 97.94 103 THR A O 1
ATOM 804 N N . PRO A 1 104 ? -6.755 -18.814 11.219 1.00 97.25 104 PRO A N 1
ATOM 805 C CA . PRO A 1 104 ? -8.109 -18.926 10.669 1.00 97.25 104 PRO A CA 1
ATOM 806 C C . PRO A 1 104 ? -8.306 -18.121 9.367 1.00 97.25 104 PRO A C 1
ATOM 808 O O . PRO A 1 104 ? -9.421 -17.706 9.051 1.00 97.25 104 PRO A O 1
ATOM 811 N N . ALA A 1 105 ? -7.233 -17.847 8.618 1.00 96.88 105 ALA A N 1
ATOM 812 C CA . ALA A 1 105 ? -7.315 -17.153 7.341 1.00 96.88 105 ALA A CA 1
ATOM 813 C C . ALA A 1 105 ? -8.147 -17.962 6.336 1.00 96.88 105 ALA A C 1
ATOM 815 O O . ALA A 1 105 ? -7.976 -19.169 6.206 1.00 96.88 105 ALA A O 1
ATOM 816 N N . ILE A 1 106 ? -9.004 -17.275 5.575 1.00 96.19 106 ILE A N 1
ATOM 817 C CA . ILE A 1 106 ? -9.882 -17.903 4.570 1.00 96.19 106 ILE A CA 1
ATOM 818 C C . ILE A 1 106 ? -9.067 -18.608 3.472 1.00 96.19 106 ILE A C 1
ATOM 820 O O . ILE A 1 106 ? -9.499 -19.623 2.936 1.00 96.19 106 ILE A O 1
ATOM 824 N N . GLY A 1 107 ? -7.883 -18.087 3.141 1.00 94.12 107 GLY A N 1
ATOM 825 C CA . GLY A 1 107 ? -6.942 -18.781 2.262 1.00 94.12 107 GLY A CA 1
ATOM 826 C C . GLY A 1 107 ? -7.319 -18.809 0.782 1.00 94.12 107 GLY A C 1
ATOM 827 O O . GLY A 1 107 ? -6.956 -19.745 0.078 1.00 94.12 107 GLY A O 1
ATOM 828 N N . SER A 1 108 ? -8.038 -17.794 0.297 1.00 96.38 108 SER A N 1
ATOM 829 C CA . SER A 1 108 ? -8.369 -17.623 -1.124 1.00 96.38 108 SER A CA 1
ATOM 830 C C . SER A 1 108 ? -7.668 -16.408 -1.734 1.00 96.38 108 SER A C 1
ATOM 832 O O . SER A 1 108 ? -7.255 -15.499 -1.010 1.00 96.38 108 SER A O 1
ATOM 834 N N . VAL A 1 109 ? -7.607 -16.349 -3.068 1.00 97.06 109 VAL A N 1
ATOM 835 C CA . VAL A 1 109 ? -7.120 -15.173 -3.810 1.00 97.06 109 VAL A CA 1
ATOM 836 C C . VAL A 1 109 ? -7.901 -13.926 -3.393 1.00 97.06 109 VAL A C 1
ATOM 838 O O . VAL A 1 109 ? -7.309 -12.963 -2.919 1.00 97.06 109 VAL A O 1
ATOM 841 N N . ALA A 1 110 ? -9.236 -13.973 -3.463 1.00 97.06 110 ALA A N 1
ATOM 842 C CA . ALA A 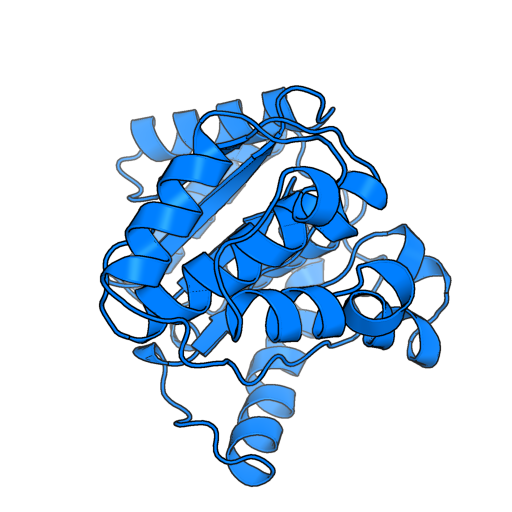1 110 ? -10.112 -12.846 -3.133 1.00 97.06 110 ALA A CA 1
ATOM 843 C C . ALA A 1 110 ? -9.953 -12.339 -1.687 1.00 97.06 110 ALA A C 1
ATOM 845 O O . ALA A 1 110 ? -10.166 -11.160 -1.427 1.00 97.06 110 ALA A O 1
ATOM 846 N N . SER A 1 111 ? -9.548 -13.211 -0.759 1.00 97.31 111 SER A N 1
ATOM 847 C CA . SER A 1 111 ? -9.333 -12.875 0.653 1.00 97.31 111 SER A CA 1
ATOM 848 C C . SER A 1 111 ? -7.872 -12.569 1.008 1.00 97.31 111 SER A C 1
ATOM 850 O O . SER A 1 111 ? -7.557 -12.466 2.191 1.00 97.31 111 SER A O 1
ATOM 852 N N . THR A 1 112 ? -6.964 -12.501 0.029 1.00 98.56 112 THR A N 1
ATOM 853 C CA . THR A 1 112 ? -5.526 -12.296 0.262 1.00 98.56 112 THR A CA 1
ATOM 854 C C . THR A 1 112 ? -5.054 -11.023 -0.427 1.00 98.56 112 THR A C 1
ATOM 856 O O . THR A 1 112 ? -5.196 -10.868 -1.639 1.00 98.56 112 THR A O 1
ATOM 859 N N . GLY A 1 113 ? -4.463 -10.117 0.349 1.00 98.56 113 GLY A N 1
ATOM 860 C CA . GLY A 1 113 ? -3.874 -8.877 -0.146 1.00 98.56 113 GLY A CA 1
ATOM 861 C C . GLY A 1 113 ? -2.375 -8.789 0.131 1.00 98.56 113 GLY A C 1
ATOM 862 O O . GLY A 1 113 ? -1.862 -9.435 1.046 1.00 98.56 113 GLY A O 1
ATOM 863 N N . ILE A 1 114 ? -1.673 -7.962 -0.642 1.00 98.81 114 ILE A N 1
ATOM 864 C CA . ILE A 1 114 ? -0.293 -7.554 -0.360 1.00 98.81 114 ILE A CA 1
ATOM 865 C C . ILE A 1 114 ? -0.165 -6.035 -0.423 1.00 98.81 114 ILE A C 1
ATOM 867 O O . ILE A 1 114 ? -0.726 -5.385 -1.301 1.00 98.81 114 ILE A O 1
ATOM 871 N N . ASP A 1 115 ? 0.580 -5.474 0.526 1.00 98.75 115 ASP A N 1
ATOM 872 C CA . ASP A 1 115 ? 0.837 -4.039 0.610 1.00 98.75 115 ASP A CA 1
ATOM 873 C C . ASP A 1 115 ? 2.161 -3.751 1.320 1.00 98.75 115 ASP A C 1
ATOM 875 O O . ASP A 1 115 ? 2.757 -4.624 1.968 1.00 98.75 115 ASP A O 1
ATOM 879 N N . GLY A 1 116 ? 2.626 -2.513 1.244 1.00 98.50 116 GLY A N 1
ATOM 880 C CA . GLY A 1 116 ? 3.779 -2.057 1.996 1.00 98.50 116 GLY A CA 1
ATOM 881 C C . GLY A 1 116 ? 4.114 -0.599 1.775 1.00 98.50 116 GLY A C 1
ATOM 882 O O . GLY A 1 116 ? 3.560 0.041 0.893 1.00 98.50 116 GLY A O 1
ATOM 883 N N . VAL A 1 117 ? 5.063 -0.094 2.564 1.00 98.69 117 VAL A N 1
ATOM 884 C CA . VAL A 1 117 ? 5.470 1.315 2.517 1.00 98.69 117 VAL A CA 1
ATOM 885 C C . VAL A 1 117 ? 6.890 1.514 1.994 1.00 98.69 117 VAL A C 1
ATOM 887 O O . VAL A 1 117 ? 7.787 0.751 2.359 1.00 98.69 117 VAL A O 1
ATOM 890 N N . SER A 1 118 ? 7.129 2.543 1.173 1.00 98.19 118 SER A N 1
ATOM 891 C CA . SER A 1 118 ? 8.472 2.915 0.698 1.00 98.19 118 SER A CA 1
ATOM 892 C C . SER A 1 118 ? 9.142 1.761 -0.063 1.00 98.19 118 SER A C 1
ATOM 894 O O . SER A 1 118 ? 8.575 1.257 -1.037 1.00 98.19 118 SER A O 1
ATOM 896 N N . LEU A 1 119 ? 10.309 1.278 0.384 1.00 98.38 119 LEU A N 1
ATOM 897 C CA . LEU A 1 119 ? 10.923 0.039 -0.122 1.00 98.38 119 LEU A CA 1
ATOM 898 C C . LEU A 1 119 ? 9.947 -1.152 -0.080 1.00 98.38 119 LEU A C 1
ATOM 900 O O . LEU A 1 119 ? 9.904 -1.955 -1.008 1.00 98.38 119 LEU A O 1
ATOM 904 N N . GLY A 1 120 ? 9.142 -1.251 0.976 1.00 98.50 120 GLY A N 1
ATOM 905 C CA . GLY A 1 120 ? 8.098 -2.257 1.115 1.00 98.50 120 GLY A CA 1
ATOM 906 C C . GLY A 1 120 ? 6.962 -2.079 0.113 1.00 98.50 120 GLY A C 1
ATOM 907 O O . GLY A 1 120 ? 6.440 -3.080 -0.361 1.00 98.50 120 GLY A O 1
ATOM 908 N N . GLY A 1 121 ? 6.612 -0.845 -0.254 1.00 98.62 121 GLY A N 1
ATOM 909 C CA . GLY A 1 121 ? 5.615 -0.566 -1.294 1.00 98.62 121 GLY A CA 1
ATOM 910 C C . GLY A 1 121 ? 6.120 -0.978 -2.673 1.00 98.62 121 GLY A C 1
ATOM 911 O O . GLY A 1 121 ? 5.414 -1.657 -3.416 1.00 98.62 121 GLY A O 1
ATOM 912 N N . ARG A 1 122 ? 7.398 -0.689 -2.964 1.00 98.69 122 ARG A N 1
ATOM 913 C CA . ARG A 1 122 ? 8.097 -1.208 -4.152 1.00 98.69 122 ARG A CA 1
ATOM 914 C C . ARG A 1 122 ? 8.074 -2.738 -4.181 1.00 98.69 122 ARG A C 1
ATOM 916 O O . ARG A 1 122 ? 7.685 -3.330 -5.182 1.00 98.69 122 ARG A O 1
ATOM 923 N N . ALA A 1 123 ? 8.442 -3.383 -3.074 1.00 98.69 123 ALA A N 1
ATOM 924 C CA . ALA A 1 123 ? 8.438 -4.840 -2.962 1.00 98.69 123 ALA A CA 1
ATOM 925 C C . ALA A 1 123 ? 7.034 -5.441 -3.141 1.00 98.69 123 ALA A C 1
ATOM 927 O O . ALA A 1 123 ? 6.882 -6.407 -3.883 1.00 98.69 123 ALA A O 1
ATOM 928 N N . ALA A 1 124 ? 6.017 -4.867 -2.493 1.00 98.75 124 ALA A N 1
ATOM 929 C CA . ALA A 1 124 ? 4.636 -5.335 -2.557 1.00 98.75 124 ALA A CA 1
ATOM 930 C C . ALA A 1 124 ? 4.080 -5.282 -3.982 1.00 98.75 124 ALA A C 1
ATOM 932 O O . ALA A 1 124 ? 3.535 -6.279 -4.452 1.00 98.75 124 ALA A O 1
ATOM 933 N N . LEU A 1 125 ? 4.293 -4.171 -4.693 1.00 98.81 125 LEU A N 1
ATOM 934 C CA . LEU A 1 125 ? 3.878 -4.028 -6.088 1.00 98.81 125 LEU A CA 1
ATOM 935 C C . LEU A 1 125 ? 4.614 -5.026 -6.994 1.00 98.81 125 LEU A C 1
ATOM 937 O O . LEU A 1 125 ? 3.974 -5.752 -7.748 1.00 98.81 125 LEU A O 1
ATOM 941 N N . LEU A 1 126 ? 5.941 -5.149 -6.890 1.00 98.75 126 LEU A N 1
ATOM 942 C CA . LEU A 1 126 ? 6.694 -6.088 -7.734 1.00 98.75 126 LEU A CA 1
ATOM 943 C C . LEU A 1 126 ? 6.326 -7.561 -7.474 1.00 98.75 126 LEU A C 1
ATOM 945 O O . LEU A 1 126 ? 6.218 -8.349 -8.418 1.00 98.75 126 LEU A O 1
ATOM 949 N N . VAL A 1 127 ? 6.090 -7.942 -6.216 1.00 98.75 127 VAL A N 1
ATOM 950 C CA . VAL A 1 127 ? 5.613 -9.287 -5.857 1.00 98.75 127 VAL A CA 1
ATOM 951 C C . VAL A 1 127 ? 4.182 -9.507 -6.354 1.00 98.75 127 VAL A C 1
ATOM 953 O O . VAL A 1 127 ? 3.922 -10.495 -7.038 1.00 98.75 127 VAL A O 1
ATOM 956 N N . GLY A 1 128 ? 3.263 -8.586 -6.061 1.00 98.69 128 GLY A N 1
ATOM 957 C CA . GLY A 1 128 ? 1.855 -8.707 -6.436 1.00 98.69 128 GLY A CA 1
ATOM 958 C C . GLY A 1 128 ? 1.655 -8.799 -7.948 1.00 98.69 128 GLY A C 1
ATOM 959 O O . GLY A 1 128 ? 0.932 -9.671 -8.416 1.00 98.69 128 GLY A O 1
ATOM 960 N N . LEU A 1 129 ? 2.363 -7.974 -8.725 1.00 98.69 129 LEU A N 1
ATOM 961 C CA . LEU A 1 129 ? 2.272 -7.983 -10.189 1.00 98.69 129 LEU A CA 1
ATOM 962 C C . LEU A 1 129 ? 2.965 -9.198 -10.832 1.00 98.69 129 LEU A C 1
ATOM 964 O O . LEU A 1 129 ? 2.587 -9.614 -11.924 1.00 98.69 129 LEU A O 1
ATOM 968 N N . SER A 1 130 ? 3.968 -9.796 -10.180 1.00 98.44 130 SER A N 1
ATOM 969 C CA . SER A 1 130 ? 4.610 -11.022 -10.688 1.00 98.44 130 SER A CA 1
ATOM 970 C C . SER A 1 130 ? 3.833 -12.295 -10.342 1.00 98.44 130 SER A C 1
ATOM 972 O O . SER A 1 130 ? 3.893 -13.271 -11.093 1.00 98.44 130 SER A O 1
ATOM 974 N N . ARG A 1 131 ? 3.073 -12.286 -9.239 1.00 98.38 131 ARG A N 1
ATOM 975 C CA . ARG A 1 131 ? 2.259 -13.412 -8.750 1.00 98.38 131 ARG A CA 1
ATOM 976 C C . ARG A 1 131 ? 0.789 -13.004 -8.525 1.00 98.38 131 ARG A C 1
ATOM 978 O O . ARG A 1 131 ? 0.255 -13.248 -7.444 1.00 98.38 131 ARG A O 1
ATOM 985 N N . PRO A 1 132 ? 0.103 -12.418 -9.522 1.00 98.31 132 PRO A N 1
ATOM 986 C CA . PRO A 1 132 ? -1.222 -11.812 -9.335 1.00 98.31 132 PRO A CA 1
ATOM 987 C C . PRO A 1 132 ? -2.310 -12.829 -8.983 1.00 98.31 132 PRO A C 1
ATOM 989 O O . PRO A 1 132 ? -3.325 -12.482 -8.396 1.00 98.31 132 PRO A O 1
ATOM 992 N N . GLU A 1 133 ? -2.092 -14.104 -9.289 1.00 98.31 133 GLU A N 1
ATOM 993 C CA . GLU A 1 133 ? -3.034 -15.189 -9.001 1.00 98.31 133 GLU A CA 1
ATOM 994 C C . GLU A 1 133 ? -3.032 -15.606 -7.525 1.00 98.31 133 GLU A C 1
ATOM 996 O O . GLU A 1 133 ? -3.850 -16.418 -7.119 1.00 98.31 133 GLU A O 1
ATOM 1001 N N . ALA A 1 134 ? -2.135 -15.045 -6.707 1.00 98.44 134 ALA A N 1
ATOM 1002 C CA . ALA A 1 134 ? -2.135 -15.231 -5.258 1.00 98.44 134 ALA A CA 1
ATOM 1003 C C . ALA A 1 134 ? -2.881 -14.113 -4.506 1.00 98.44 134 ALA A C 1
ATOM 1005 O O . ALA A 1 134 ? -3.145 -14.261 -3.314 1.00 98.44 134 ALA A O 1
ATOM 1006 N N . PHE A 1 135 ? -3.210 -12.999 -5.173 1.00 98.62 135 PHE A N 1
ATOM 1007 C CA . PHE A 1 135 ? -3.695 -11.787 -4.512 1.00 98.62 135 PHE A CA 1
ATOM 1008 C C . PHE A 1 135 ? -4.967 -11.233 -5.161 1.00 98.62 135 PHE A C 1
ATOM 1010 O O . PHE A 1 135 ? -5.021 -10.979 -6.360 1.00 98.62 135 PHE A O 1
ATOM 1017 N N . GLY A 1 136 ? -5.983 -10.980 -4.343 1.00 98.25 136 GLY A N 1
ATOM 1018 C CA . GLY A 1 136 ? -7.189 -10.242 -4.710 1.00 98.25 136 GLY A CA 1
ATOM 1019 C C . GLY A 1 136 ? -6.996 -8.729 -4.620 1.00 98.25 136 GLY A C 1
ATOM 1020 O O . GLY A 1 136 ? -7.735 -7.984 -5.257 1.00 98.25 136 GLY A O 1
ATOM 1021 N N . ALA A 1 137 ? -5.983 -8.266 -3.881 1.00 98.62 137 ALA A N 1
ATOM 1022 C CA . ALA A 1 137 ? -5.617 -6.857 -3.790 1.00 98.62 137 ALA A CA 1
ATOM 1023 C C . ALA A 1 137 ? -4.096 -6.658 -3.698 1.00 98.62 137 ALA A C 1
ATOM 1025 O O . ALA A 1 137 ? -3.409 -7.328 -2.927 1.00 98.62 137 ALA A O 1
ATOM 1026 N N . VAL A 1 138 ? -3.575 -5.696 -4.454 1.00 98.81 138 VAL A N 1
ATOM 1027 C CA . VAL A 1 138 ? -2.171 -5.280 -4.464 1.00 98.81 138 VAL A CA 1
ATOM 1028 C C . VAL A 1 138 ? -2.118 -3.775 -4.216 1.00 98.81 138 VAL A C 1
ATOM 1030 O O . VAL A 1 138 ? -2.763 -2.999 -4.920 1.00 98.81 138 VAL A O 1
ATOM 1033 N N . GLY A 1 139 ? -1.361 -3.360 -3.207 1.00 98.56 139 GLY A N 1
ATOM 1034 C CA . GLY A 1 139 ? -1.171 -1.961 -2.845 1.00 98.56 139 GLY A CA 1
ATOM 1035 C C . GLY A 1 139 ? 0.301 -1.578 -2.725 1.00 98.56 139 GLY A C 1
ATOM 1036 O O . GLY A 1 139 ? 1.172 -2.429 -2.518 1.00 98.56 139 GLY A O 1
ATOM 1037 N N . GLY A 1 140 ? 0.570 -0.280 -2.845 1.00 98.62 140 GLY A N 1
ATOM 1038 C CA . GLY A 1 140 ? 1.824 0.321 -2.411 1.00 98.62 140 GLY A CA 1
ATOM 1039 C C . GLY A 1 140 ? 1.590 1.698 -1.798 1.00 98.62 140 GLY A C 1
ATOM 1040 O O . GLY A 1 140 ? 1.052 2.589 -2.454 1.00 98.62 140 GLY A O 1
ATOM 1041 N N . LEU A 1 141 ? 2.027 1.875 -0.552 1.00 98.69 141 LEU A N 1
ATOM 1042 C CA . LEU A 1 141 ? 2.078 3.155 0.147 1.00 98.69 141 LEU A CA 1
ATOM 1043 C C . LEU A 1 141 ? 3.431 3.821 -0.104 1.00 98.69 141 LEU A C 1
ATOM 1045 O O . LEU A 1 141 ? 4.483 3.238 0.162 1.00 98.69 141 LEU A O 1
ATOM 1049 N N . GLN A 1 142 ? 3.407 5.057 -0.584 1.00 98.75 142 GLN A N 1
ATOM 1050 C CA . GLN A 1 142 ? 4.574 5.894 -0.857 1.00 98.75 142 GLN A CA 1
ATOM 1051 C C . GLN A 1 142 ? 5.697 5.092 -1.534 1.00 98.75 142 GLN A C 1
ATOM 1053 O O . GLN A 1 142 ? 6.809 5.030 -0.999 1.00 98.75 142 GLN A O 1
ATOM 1058 N N . PRO A 1 143 ? 5.388 4.330 -2.607 1.00 98.62 143 PRO A N 1
ATOM 1059 C CA . PRO A 1 143 ? 6.254 3.260 -3.069 1.00 98.62 143 PRO A CA 1
ATOM 1060 C C . PRO A 1 143 ? 7.536 3.836 -3.672 1.00 98.62 143 PRO A C 1
ATOM 1062 O O . PRO A 1 143 ? 7.500 4.779 -4.457 1.00 98.62 143 PRO A O 1
ATOM 1065 N N . ALA A 1 144 ? 8.678 3.244 -3.313 1.00 98.19 144 ALA A N 1
ATOM 1066 C CA . ALA A 1 144 ? 9.997 3.764 -3.663 1.00 98.19 144 ALA A CA 1
ATOM 1067 C C . ALA A 1 144 ? 10.389 3.498 -5.129 1.00 98.19 144 ALA A C 1
ATOM 1069 O O . ALA A 1 144 ? 11.313 2.734 -5.409 1.00 98.19 144 ALA A O 1
ATOM 1070 N N . PHE A 1 145 ? 9.661 4.097 -6.065 1.00 98.19 145 PHE A N 1
ATOM 1071 C CA . PHE A 1 145 ? 9.953 4.091 -7.495 1.00 98.19 145 PHE A CA 1
ATOM 1072 C C . PHE A 1 145 ? 10.424 5.463 -7.966 1.00 98.19 145 PHE A C 1
ATOM 1074 O O . PHE A 1 145 ? 10.017 6.500 -7.438 1.00 98.19 145 PHE A O 1
ATOM 1081 N N . ASP A 1 146 ? 11.244 5.455 -9.008 1.00 97.56 146 ASP A N 1
ATOM 1082 C CA . ASP A 1 146 ? 11.546 6.658 -9.773 1.00 97.56 146 ASP A CA 1
ATOM 1083 C C . ASP A 1 146 ? 10.513 6.832 -10.893 1.00 97.56 146 ASP A C 1
ATOM 1085 O O . ASP A 1 146 ? 9.917 5.864 -11.357 1.00 97.56 146 ASP A O 1
ATOM 1089 N N . GLN A 1 147 ? 10.327 8.051 -11.403 1.00 97.25 147 GLN A N 1
ATOM 1090 C CA . GLN A 1 147 ? 9.417 8.295 -12.536 1.00 97.25 147 GLN A CA 1
ATOM 1091 C C . GLN A 1 147 ? 9.749 7.430 -13.766 1.00 97.25 147 GLN A C 1
ATOM 1093 O O . GLN A 1 147 ? 8.848 6.955 -14.452 1.00 97.25 147 GLN A O 1
ATOM 1098 N N . LYS A 1 148 ? 11.042 7.168 -14.010 1.00 97.12 148 LYS A N 1
ATOM 1099 C CA . LYS A 1 148 ? 11.522 6.312 -15.112 1.00 97.12 148 LYS A CA 1
ATOM 1100 C C . LYS A 1 148 ? 11.051 4.854 -15.015 1.00 97.12 148 LYS A C 1
ATOM 1102 O O . LYS A 1 148 ? 11.113 4.141 -16.010 1.00 97.12 148 LYS A O 1
ATOM 1107 N N . ASP A 1 149 ? 10.589 4.416 -13.843 1.00 97.81 149 ASP A N 1
ATOM 1108 C CA . ASP A 1 149 ? 10.104 3.054 -13.609 1.00 97.81 149 ASP A CA 1
ATOM 1109 C C . ASP A 1 149 ? 8.679 2.834 -14.158 1.00 97.81 149 ASP A C 1
ATOM 1111 O O . ASP A 1 149 ? 8.251 1.685 -14.304 1.00 97.81 149 ASP A O 1
ATOM 1115 N N . ALA A 1 150 ? 7.943 3.909 -14.480 1.00 98.44 150 ALA A N 1
ATOM 1116 C CA . ALA A 1 150 ? 6.537 3.841 -14.876 1.00 98.44 150 ALA A CA 1
ATOM 1117 C C . ALA A 1 150 ? 6.269 2.913 -16.080 1.00 98.44 150 ALA A C 1
ATOM 1119 O O . ALA A 1 150 ? 5.419 2.034 -15.935 1.00 98.44 150 ALA A O 1
ATOM 1120 N N . PRO A 1 151 ? 7.009 2.974 -17.210 1.00 98.38 151 PRO A N 1
ATOM 1121 C CA . PRO A 1 151 ? 6.732 2.100 -18.355 1.00 98.38 151 PRO A CA 1
ATOM 1122 C C . PRO A 1 151 ? 6.867 0.605 -18.033 1.00 98.38 151 PRO A C 1
ATOM 1124 O O . PRO A 1 151 ? 6.044 -0.211 -18.453 1.00 98.38 151 PRO A O 1
ATOM 1127 N N . GLU A 1 152 ? 7.885 0.227 -17.256 1.00 98.06 152 GLU A N 1
ATOM 1128 C CA . GLU A 1 152 ? 8.100 -1.171 -16.871 1.00 98.06 152 GLU A CA 1
ATOM 1129 C C . GLU A 1 152 ? 7.042 -1.646 -15.865 1.00 98.06 152 GLU A C 1
ATOM 1131 O O . GLU A 1 152 ? 6.584 -2.790 -15.949 1.00 98.06 152 GLU A O 1
ATOM 1136 N N . LEU A 1 153 ? 6.608 -0.785 -14.938 1.00 98.44 153 LEU A N 1
ATOM 1137 C CA . LEU A 1 153 ? 5.477 -1.100 -14.066 1.00 98.44 153 LEU A CA 1
ATOM 1138 C C . LEU A 1 153 ? 4.173 -1.251 -14.848 1.00 98.44 153 LEU A C 1
ATOM 1140 O O . LEU A 1 153 ? 3.439 -2.201 -14.580 1.00 98.44 153 LEU A O 1
ATOM 1144 N N . THR A 1 154 ? 3.901 -0.386 -15.829 1.00 98.81 154 THR A N 1
ATOM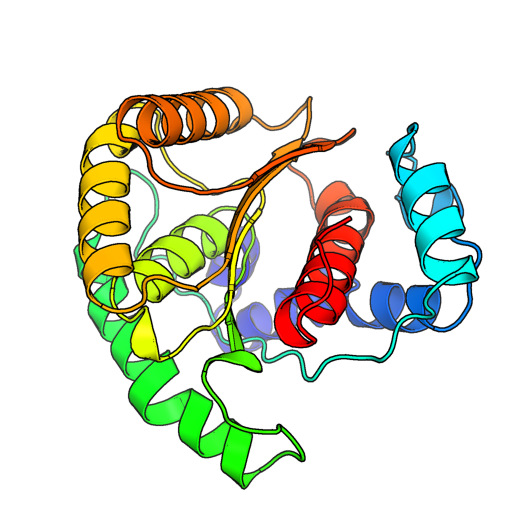 1145 C CA . THR A 1 154 ? 2.703 -0.477 -16.678 1.00 98.81 154 THR A CA 1
ATOM 1146 C C . THR A 1 154 ? 2.682 -1.801 -17.426 1.00 98.81 154 THR A C 1
ATOM 1148 O O . THR A 1 154 ? 1.693 -2.534 -17.370 1.00 98.81 154 THR A O 1
ATOM 1151 N N . ARG A 1 155 ? 3.811 -2.181 -18.040 1.00 98.75 155 ARG A N 1
ATOM 1152 C CA . ARG A 1 155 ? 3.958 -3.482 -18.705 1.00 98.75 155 ARG A CA 1
ATOM 1153 C C . ARG A 1 155 ? 3.643 -4.636 -17.752 1.00 98.75 155 ARG A C 1
ATOM 1155 O O . ARG A 1 155 ? 2.884 -5.536 -18.102 1.00 98.75 155 ARG A O 1
ATOM 1162 N N . ARG A 1 156 ? 4.192 -4.615 -16.533 1.00 98.62 156 ARG A N 1
ATOM 1163 C CA . ARG A 1 156 ? 3.928 -5.650 -15.518 1.00 98.62 156 ARG A CA 1
ATOM 1164 C C . ARG A 1 156 ? 2.473 -5.673 -15.071 1.00 98.62 156 ARG A C 1
ATOM 1166 O O . ARG A 1 156 ? 1.939 -6.759 -14.874 1.00 98.62 156 ARG A O 1
ATOM 1173 N N . ALA A 1 157 ? 1.836 -4.517 -14.930 1.00 98.75 157 ALA A N 1
ATOM 1174 C CA . ALA A 1 157 ? 0.433 -4.430 -14.552 1.00 98.75 157 ALA A CA 1
ATOM 1175 C C . ALA A 1 157 ? -0.491 -5.005 -15.634 1.00 98.75 157 ALA A C 1
ATOM 1177 O O . ALA A 1 157 ? -1.387 -5.781 -15.308 1.00 98.75 157 ALA A O 1
ATOM 1178 N N . LEU A 1 158 ? -0.221 -4.730 -16.912 1.00 98.69 158 LEU A N 1
ATOM 1179 C CA . LEU A 1 158 ? -0.944 -5.336 -18.034 1.00 98.69 158 LEU A CA 1
ATOM 1180 C C . LEU A 1 158 ? -0.786 -6.863 -18.064 1.00 98.69 158 LEU A C 1
ATOM 1182 O O . LEU A 1 158 ? -1.774 -7.588 -18.180 1.00 98.69 158 LEU A O 1
ATOM 1186 N N . GLU A 1 159 ? 0.436 -7.377 -17.899 1.00 98.50 159 GLU A N 1
ATOM 1187 C CA . GLU A 1 159 ? 0.667 -8.827 -17.818 1.00 98.50 159 GLU A CA 1
ATOM 1188 C C . GLU A 1 159 ? -0.006 -9.456 -16.592 1.00 98.50 159 GLU A C 1
ATOM 1190 O O . GLU A 1 159 ? -0.543 -10.563 -16.671 1.00 98.50 159 GLU A O 1
ATOM 1195 N N . ALA A 1 160 ? -0.026 -8.744 -15.465 1.00 98.50 160 ALA A N 1
ATOM 1196 C CA . ALA A 1 160 ? -0.707 -9.194 -14.264 1.00 98.50 160 ALA A CA 1
ATOM 1197 C C . ALA A 1 160 ? -2.225 -9.294 -14.474 1.00 98.50 160 ALA A C 1
ATOM 1199 O O . ALA A 1 160 ? -2.845 -10.278 -14.069 1.00 98.50 160 ALA A O 1
ATOM 1200 N N . ARG A 1 161 ? -2.815 -8.309 -15.162 1.00 98.00 161 ARG A N 1
ATOM 1201 C CA . ARG A 1 161 ? -4.248 -8.257 -15.489 1.00 98.00 161 ARG A CA 1
ATOM 1202 C C . ARG A 1 161 ? -4.694 -9.392 -16.402 1.00 98.00 161 ARG A C 1
ATOM 1204 O O . ARG A 1 161 ? -5.789 -9.908 -16.216 1.00 98.00 161 ARG A O 1
ATOM 1211 N N . LYS A 1 162 ? -3.845 -9.837 -17.334 1.00 98.12 162 LYS A N 1
ATOM 1212 C CA . LYS A 1 162 ? -4.133 -11.018 -18.170 1.00 98.12 162 LYS A CA 1
ATOM 1213 C C . LYS A 1 162 ? -4.312 -12.292 -17.339 1.00 98.12 162 LYS A C 1
ATOM 1215 O O . LYS A 1 162 ? -5.099 -13.155 -17.709 1.00 98.12 162 LYS A O 1
ATOM 1220 N N . LYS A 1 163 ? -3.579 -12.401 -16.229 1.00 98.31 163 LYS A N 1
ATOM 1221 C CA . LYS A 1 163 ? -3.588 -13.558 -15.321 1.00 98.31 163 LYS A CA 1
ATOM 1222 C C . LYS A 1 163 ? -4.675 -13.470 -14.254 1.00 98.31 163 LYS A C 1
ATOM 1224 O O . LYS A 1 163 ? -5.294 -14.466 -13.907 1.00 98.31 163 LYS A O 1
ATOM 1229 N N . ASN A 1 164 ? -4.927 -12.268 -13.745 1.00 97.88 164 ASN A N 1
ATOM 1230 C CA . ASN A 1 164 ? -6.002 -11.992 -12.803 1.00 97.88 164 ASN A CA 1
ATOM 1231 C C . ASN A 1 164 ? -6.705 -10.690 -13.223 1.00 97.88 164 ASN A C 1
ATOM 1233 O O . ASN A 1 164 ? -6.250 -9.598 -12.886 1.00 97.88 164 ASN A O 1
ATOM 1237 N N . PRO A 1 165 ? -7.817 -10.761 -13.969 1.00 96.38 165 PRO A N 1
ATOM 1238 C CA . PRO A 1 165 ? -8.510 -9.558 -14.429 1.00 96.38 165 PRO A CA 1
ATOM 1239 C C . PRO A 1 165 ? -9.123 -8.739 -13.288 1.00 96.38 165 PRO A C 1
ATOM 1241 O O . PRO A 1 165 ? -9.321 -7.534 -13.430 1.00 96.38 165 PRO A O 1
ATOM 1244 N N . THR A 1 166 ? -9.394 -9.369 -12.141 1.00 93.75 166 THR A N 1
ATOM 1245 C CA . THR A 1 166 ? -10.264 -8.822 -11.091 1.00 93.75 166 THR A CA 1
ATOM 1246 C C . THR A 1 166 ? -9.540 -8.259 -9.869 1.00 93.75 166 THR A C 1
ATOM 1248 O O . THR A 1 166 ? -10.202 -7.659 -9.022 1.00 93.75 166 THR A O 1
ATOM 1251 N N . PHE A 1 167 ? -8.214 -8.425 -9.734 1.00 94.44 167 PHE A N 1
ATOM 1252 C CA . PHE A 1 167 ? -7.521 -7.936 -8.530 1.00 94.44 167 PHE A CA 1
ATOM 1253 C C . PHE A 1 167 ? -7.634 -6.416 -8.384 1.00 94.44 167 PHE A C 1
ATOM 1255 O O . PHE A 1 167 ? -7.681 -5.675 -9.359 1.00 94.44 167 PHE A O 1
ATOM 1262 N N . GLN A 1 168 ? -7.667 -5.908 -7.165 1.00 98.00 168 GLN A N 1
ATOM 1263 C CA . GLN A 1 168 ? -7.668 -4.468 -6.923 1.00 98.00 168 GLN A CA 1
ATOM 1264 C C . GLN A 1 168 ? -6.229 -3.954 -6.888 1.00 98.00 168 GLN A C 1
ATOM 1266 O O . GLN A 1 168 ? -5.385 -4.553 -6.226 1.00 98.00 168 GLN A O 1
ATOM 1271 N N . LEU A 1 169 ? -5.938 -2.860 -7.592 1.00 98.56 169 LEU A N 1
ATOM 1272 C CA . LEU A 1 169 ? -4.614 -2.237 -7.614 1.00 98.56 169 LEU A CA 1
ATOM 1273 C C . LEU A 1 169 ? -4.711 -0.833 -7.022 1.00 98.56 169 LEU A C 1
ATOM 1275 O O . LEU A 1 169 ? -5.519 -0.037 -7.491 1.00 98.56 169 LEU A O 1
ATOM 1279 N N . ARG A 1 170 ? -3.885 -0.527 -6.019 1.00 98.69 170 ARG A N 1
ATOM 1280 C CA . ARG A 1 170 ? -3.859 0.789 -5.370 1.00 98.69 170 ARG A CA 1
ATOM 1281 C C . ARG A 1 170 ? -2.452 1.360 -5.286 1.00 98.69 170 ARG A C 1
ATOM 1283 O O . ARG A 1 170 ? -1.520 0.693 -4.838 1.00 98.69 170 ARG A O 1
ATOM 1290 N N . LEU A 1 171 ? -2.348 2.642 -5.603 1.00 98.88 171 LEU A N 1
ATOM 1291 C CA . LEU A 1 171 ? -1.226 3.504 -5.273 1.00 98.88 171 LEU A CA 1
ATOM 1292 C C . LEU A 1 171 ? -1.686 4.507 -4.219 1.00 98.88 171 LEU A C 1
ATOM 1294 O O . LEU A 1 171 ? -2.728 5.144 -4.365 1.00 98.88 171 LEU A O 1
ATOM 1298 N N . LEU A 1 172 ? -0.918 4.648 -3.146 1.00 98.62 172 LEU A N 1
ATOM 1299 C CA . LEU A 1 172 ? -1.190 5.628 -2.106 1.00 98.62 172 LEU A CA 1
ATOM 1300 C C . LEU A 1 172 ? 0.044 6.481 -1.875 1.00 98.62 172 LEU A C 1
ATOM 1302 O O . LEU A 1 172 ? 1.140 5.950 -1.760 1.00 98.62 172 LEU A O 1
ATOM 1306 N N . THR A 1 173 ? -0.124 7.792 -1.762 1.00 98.75 173 THR A N 1
ATOM 1307 C CA . THR A 1 173 ? 0.954 8.716 -1.394 1.00 98.75 173 THR A CA 1
ATOM 1308 C C . THR A 1 173 ? 0.417 9.847 -0.521 1.00 98.75 173 THR A C 1
ATOM 1310 O O . THR A 1 173 ? -0.792 9.977 -0.333 1.00 98.75 173 THR A O 1
ATOM 1313 N N . SER A 1 174 ? 1.301 10.676 0.029 1.00 98.44 174 SER A N 1
ATOM 1314 C CA . SER A 1 174 ? 0.913 11.895 0.738 1.00 98.44 174 SER A CA 1
ATOM 1315 C C . SER A 1 174 ? 1.397 13.160 0.033 1.00 98.44 174 SER A C 1
ATOM 1317 O O . SER A 1 174 ? 2.265 13.112 -0.840 1.00 98.44 174 SER A O 1
ATOM 1319 N N . VAL A 1 175 ? 0.803 14.301 0.388 1.00 98.19 175 VAL A N 1
ATOM 1320 C CA . VAL A 1 175 ? 1.123 15.613 -0.208 1.00 98.19 175 VAL A CA 1
ATOM 1321 C C . VAL A 1 175 ? 2.580 16.037 0.003 1.00 98.19 175 VAL A C 1
ATOM 1323 O O . VAL A 1 175 ? 3.141 16.711 -0.856 1.00 98.19 175 VAL A O 1
ATOM 1326 N N . GLY A 1 176 ? 3.193 15.645 1.123 1.00 98.19 176 GLY A N 1
ATOM 1327 C CA . GLY A 1 176 ? 4.588 15.932 1.465 1.00 98.19 176 GLY A CA 1
ATOM 1328 C C . GLY A 1 176 ? 5.546 14.771 1.194 1.00 98.19 176 GLY A C 1
ATOM 1329 O O . GLY A 1 176 ? 6.687 14.806 1.655 1.00 98.19 176 GLY A O 1
ATOM 1330 N N . ASP A 1 177 ? 5.099 13.718 0.507 1.00 98.56 177 ASP A N 1
ATOM 1331 C CA . ASP A 1 177 ? 5.964 12.608 0.122 1.00 98.56 177 ASP A CA 1
ATOM 1332 C C . ASP A 1 177 ? 6.904 13.007 -1.025 1.00 98.56 177 ASP A C 1
ATOM 1334 O O . ASP A 1 177 ? 6.472 13.514 -2.061 1.00 98.56 177 ASP A O 1
ATOM 1338 N N . TYR A 1 178 ? 8.195 12.700 -0.896 1.00 98.06 178 TYR A N 1
ATOM 1339 C CA . TYR A 1 178 ? 9.157 12.894 -1.978 1.00 98.06 178 TYR A CA 1
ATOM 1340 C C . TYR A 1 178 ? 8.944 11.923 -3.158 1.00 98.06 178 TYR A C 1
ATOM 1342 O O . TYR A 1 178 ? 9.383 12.228 -4.265 1.00 98.06 178 TYR A O 1
ATOM 1350 N N . PHE A 1 179 ? 8.222 10.806 -2.980 1.00 98.44 179 PHE A N 1
ATOM 1351 C CA . PHE A 1 179 ? 7.769 9.945 -4.085 1.00 98.44 179 PHE A CA 1
ATOM 1352 C C . PHE A 1 179 ? 6.417 10.358 -4.688 1.00 98.44 179 PHE A C 1
ATOM 1354 O O . PHE A 1 179 ? 5.938 9.680 -5.600 1.00 98.44 179 PHE A O 1
ATOM 1361 N N . LEU A 1 180 ? 5.805 11.472 -4.262 1.00 98.75 180 LEU A N 1
ATOM 1362 C CA . LEU A 1 180 ? 4.533 11.953 -4.818 1.00 98.75 180 LEU A CA 1
ATOM 1363 C C . LEU A 1 180 ? 4.596 12.102 -6.344 1.00 98.75 180 LEU A C 1
ATOM 1365 O O . LEU A 1 180 ? 3.703 11.637 -7.053 1.00 98.75 180 LEU A O 1
ATOM 1369 N N . GLY A 1 181 ? 5.663 12.726 -6.854 1.00 98.62 181 GLY A N 1
ATOM 1370 C CA . GLY A 1 181 ? 5.858 12.926 -8.290 1.00 98.62 181 GLY A CA 1
ATOM 1371 C C . GLY A 1 181 ? 5.978 11.606 -9.055 1.00 98.62 181 GLY A C 1
ATOM 1372 O O . GLY A 1 181 ? 5.332 11.438 -10.085 1.00 98.62 181 GLY A O 1
ATOM 1373 N N . SER A 1 182 ? 6.760 10.654 -8.539 1.00 98.56 182 SER A N 1
ATOM 1374 C CA . SER A 1 182 ? 6.886 9.312 -9.126 1.00 98.56 182 SER A CA 1
ATOM 1375 C C . SER A 1 182 ? 5.569 8.544 -9.099 1.00 98.56 182 SER A C 1
ATOM 1377 O O . SER A 1 182 ? 5.179 7.957 -10.102 1.00 98.56 182 SER A O 1
ATOM 1379 N N . THR A 1 183 ? 4.852 8.588 -7.977 1.00 98.81 183 THR A N 1
ATOM 1380 C CA . THR A 1 183 ? 3.580 7.875 -7.807 1.00 98.81 183 THR A CA 1
ATOM 1381 C C . THR A 1 183 ? 2.516 8.408 -8.767 1.00 98.81 183 THR A C 1
ATOM 1383 O O . THR A 1 183 ? 1.809 7.617 -9.389 1.00 98.81 183 THR A O 1
ATOM 1386 N N . LYS A 1 184 ? 2.446 9.734 -8.957 1.00 98.81 184 LYS A N 1
ATOM 1387 C CA . LYS A 1 184 ? 1.576 10.358 -9.967 1.00 98.81 184 LYS A CA 1
ATOM 1388 C C . LYS A 1 184 ? 1.953 9.957 -11.391 1.00 98.81 184 LYS A C 1
ATOM 1390 O O . LYS A 1 184 ? 1.064 9.623 -12.159 1.00 98.81 184 LYS A O 1
ATOM 1395 N N . ALA A 1 185 ? 3.243 9.942 -11.730 1.00 98.75 185 ALA A N 1
ATOM 1396 C CA . ALA A 1 185 ? 3.694 9.537 -13.062 1.00 98.75 185 ALA A CA 1
ATOM 1397 C C . ALA A 1 185 ? 3.350 8.070 -13.374 1.00 98.75 185 ALA A C 1
ATOM 1399 O O . ALA A 1 185 ? 2.933 7.756 -14.483 1.00 98.75 185 ALA A O 1
ATOM 1400 N N . ILE A 1 186 ? 3.476 7.173 -12.390 1.00 98.88 186 ILE A N 1
ATOM 1401 C CA . ILE A 1 186 ? 3.071 5.766 -12.535 1.00 98.88 186 ILE A CA 1
ATOM 1402 C C . ILE A 1 186 ? 1.556 5.656 -12.716 1.00 98.88 186 ILE A C 1
ATOM 1404 O O . ILE A 1 186 ? 1.105 4.933 -13.597 1.00 98.88 186 ILE A O 1
ATOM 1408 N N . SER A 1 187 ? 0.777 6.377 -11.906 1.00 98.88 187 SER A N 1
ATOM 1409 C CA . SER A 1 187 ? -0.684 6.402 -12.022 1.00 98.88 187 SER A CA 1
ATOM 1410 C C . SER A 1 187 ? -1.133 6.909 -13.394 1.00 98.88 187 SER A C 1
ATOM 1412 O O . SER A 1 187 ? -1.904 6.232 -14.063 1.00 98.88 187 SER A O 1
ATOM 1414 N N . GLN A 1 188 ? -0.559 8.013 -13.875 1.00 98.88 188 GLN A N 1
ATOM 1415 C CA . GLN A 1 188 ? -0.827 8.531 -15.216 1.00 98.88 188 GLN A CA 1
ATOM 1416 C C . GLN A 1 188 ? -0.473 7.503 -16.304 1.00 98.88 188 GLN A C 1
ATOM 1418 O O . GLN A 1 188 ? -1.271 7.250 -17.200 1.00 98.88 188 GLN A O 1
ATOM 1423 N N . ALA A 1 189 ? 0.685 6.842 -16.207 1.00 98.81 189 ALA A N 1
ATOM 1424 C CA . ALA A 1 189 ? 1.072 5.802 -17.161 1.00 98.81 189 ALA A CA 1
ATOM 1425 C C . ALA A 1 189 ? 0.168 4.554 -17.102 1.00 98.81 189 ALA A C 1
ATOM 1427 O O . ALA A 1 189 ? 0.088 3.805 -18.075 1.00 98.81 189 ALA A O 1
ATOM 1428 N N . PHE A 1 190 ? -0.482 4.288 -15.965 1.00 98.75 190 PHE A N 1
ATOM 1429 C CA . PHE A 1 190 ? -1.516 3.260 -15.852 1.00 98.75 190 PHE A CA 1
ATOM 1430 C C . PHE A 1 190 ? -2.821 3.711 -16.515 1.00 98.75 190 PHE A C 1
ATOM 1432 O O . PHE A 1 190 ? -3.418 2.911 -17.228 1.00 98.75 190 PHE A O 1
ATOM 1439 N N . GLU A 1 191 ? -3.242 4.965 -16.324 1.00 98.75 191 GLU A N 1
ATOM 1440 C CA . GLU A 1 191 ? -4.425 5.543 -16.985 1.00 98.75 191 GLU A CA 1
ATOM 1441 C C . GLU A 1 191 ? -4.279 5.522 -18.511 1.00 98.75 191 GLU A C 1
ATOM 1443 O O . GLU A 1 191 ? -5.158 5.018 -19.202 1.00 98.75 191 GLU A O 1
ATOM 1448 N N . GLU A 1 192 ? -3.138 5.977 -19.037 1.00 98.69 192 GLU A N 1
ATOM 1449 C CA . GLU A 1 192 ? -2.835 6.003 -20.478 1.00 98.69 192 GLU A CA 1
ATOM 1450 C C . GLU A 1 192 ? -2.820 4.608 -21.130 1.00 98.69 192 GLU A C 1
ATOM 1452 O O . GLU A 1 192 ? -2.953 4.489 -22.347 1.00 98.69 192 GLU A O 1
ATOM 1457 N N . ALA A 1 193 ? -2.651 3.553 -20.330 1.00 98.44 193 ALA A N 1
ATOM 1458 C CA . ALA A 1 193 ? -2.617 2.163 -20.773 1.00 98.44 193 ALA A CA 1
ATOM 1459 C C . ALA A 1 193 ? -3.854 1.354 -20.344 1.00 98.44 193 ALA A C 1
ATOM 1461 O O . ALA A 1 193 ? -3.812 0.122 -20.384 1.00 98.44 193 ALA A O 1
ATOM 1462 N N . ASP A 1 194 ? -4.924 2.018 -19.892 1.00 97.94 194 ASP A N 1
ATOM 1463 C CA . ASP A 1 194 ? -6.175 1.399 -19.431 1.00 97.94 194 ASP A CA 1
ATOM 1464 C C . ASP A 1 194 ? -5.992 0.365 -18.295 1.00 97.94 194 ASP A C 1
ATOM 1466 O O . ASP A 1 194 ? -6.755 -0.595 -18.137 1.00 97.94 194 ASP A O 1
ATOM 1470 N N . VAL A 1 195 ? -4.975 0.549 -17.449 1.00 98.25 195 VAL A N 1
ATOM 1471 C CA . VAL A 1 195 ? -4.764 -0.270 -16.251 1.00 98.25 195 VAL A CA 1
ATOM 1472 C C . VAL A 1 195 ? -5.645 0.263 -15.122 1.00 98.25 195 VAL A C 1
ATOM 1474 O O . VAL A 1 195 ? -5.325 1.258 -14.471 1.00 98.25 195 VAL A O 1
ATOM 1477 N N . PHE A 1 196 ? -6.738 -0.446 -14.828 1.00 97.19 196 PHE A N 1
ATOM 1478 C CA . PHE A 1 196 ? -7.615 -0.097 -13.708 1.00 97.19 196 PHE A CA 1
ATOM 1479 C C . PHE A 1 196 ? -6.873 -0.153 -12.361 1.00 97.19 196 PHE A C 1
ATOM 1481 O O . PHE A 1 196 ? -6.355 -1.206 -11.957 1.00 97.19 196 PHE A O 1
ATOM 1488 N N . HIS A 1 197 ? -6.849 0.982 -11.665 1.00 98.25 197 HIS A N 1
ATOM 1489 C CA . HIS A 1 197 ? -6.241 1.168 -10.352 1.00 98.25 197 HIS A CA 1
ATOM 1490 C C . HIS A 1 197 ? -6.865 2.373 -9.632 1.00 98.25 197 HIS A C 1
ATOM 1492 O O . HIS A 1 197 ? -7.585 3.162 -10.239 1.00 98.25 197 HIS A O 1
ATOM 1498 N N . SER A 1 198 ? -6.566 2.532 -8.344 1.00 97.88 198 SER A N 1
ATOM 1499 C CA . SER A 1 198 ? -6.845 3.758 -7.594 1.00 97.88 198 SER A CA 1
ATOM 1500 C C . SER A 1 198 ? -5.557 4.487 -7.219 1.00 97.88 198 SER A C 1
ATOM 1502 O O . SER A 1 198 ? -4.562 3.861 -6.846 1.00 97.88 198 SER A O 1
ATOM 1504 N N . LEU A 1 199 ? -5.595 5.817 -7.287 1.00 98.56 199 LEU A N 1
ATOM 1505 C CA . LEU A 1 199 ? -4.598 6.701 -6.695 1.00 98.56 199 LEU A CA 1
ATOM 1506 C C . LEU A 1 199 ? -5.236 7.452 -5.527 1.00 98.56 199 LEU A C 1
ATOM 1508 O O . LEU A 1 199 ? -6.217 8.169 -5.706 1.00 98.56 199 LEU A O 1
ATOM 1512 N N . VAL A 1 200 ? -4.659 7.311 -4.335 1.00 97.81 200 VAL A N 1
ATOM 1513 C CA . VAL A 1 200 ? -5.092 8.033 -3.132 1.00 97.81 200 VAL A CA 1
ATOM 1514 C C . VAL A 1 200 ? -3.971 8.963 -2.678 1.00 97.81 200 VAL A C 1
ATOM 1516 O O . VAL A 1 200 ? -2.840 8.524 -2.465 1.00 97.81 200 VAL A O 1
ATOM 1519 N N . ILE A 1 201 ? -4.283 10.251 -2.526 1.00 98.19 201 ILE A N 1
ATOM 1520 C CA . ILE A 1 201 ? -3.352 11.268 -2.025 1.00 98.19 201 ILE A CA 1
ATOM 1521 C C . ILE A 1 201 ? -3.930 11.863 -0.746 1.00 98.19 201 ILE A C 1
ATOM 1523 O O . ILE A 1 201 ? -5.007 12.452 -0.772 1.00 98.19 201 ILE A O 1
ATOM 1527 N N . VAL A 1 202 ? -3.207 11.729 0.364 1.00 97.62 202 VAL A N 1
ATOM 1528 C CA . VAL A 1 202 ? -3.664 12.179 1.691 1.00 97.62 202 VAL A CA 1
ATOM 1529 C C . VAL A 1 202 ? -2.747 13.251 2.296 1.00 97.62 202 VAL A C 1
ATOM 1531 O O . VAL A 1 202 ? -1.600 13.404 1.860 1.00 97.62 202 VAL A O 1
ATOM 1534 N N . PRO A 1 203 ? -3.193 13.999 3.323 1.00 97.88 203 PRO A N 1
ATOM 1535 C CA . PRO A 1 203 ? -2.290 14.823 4.119 1.00 97.88 203 PRO A CA 1
ATOM 1536 C C . PRO A 1 203 ? -1.200 13.964 4.774 1.00 97.88 203 PRO A C 1
ATOM 1538 O O . PRO A 1 203 ? -1.460 12.849 5.225 1.00 97.88 203 PRO A O 1
ATOM 1541 N N . GLY A 1 204 ? 0.029 14.474 4.832 1.00 97.75 204 GLY A N 1
ATOM 1542 C CA . GLY A 1 204 ? 1.153 13.724 5.386 1.00 97.75 204 GLY A CA 1
ATOM 1543 C C . GLY A 1 204 ? 2.487 14.037 4.730 1.00 97.75 204 GLY A C 1
ATOM 1544 O O . GLY A 1 204 ? 2.589 14.923 3.881 1.00 97.75 204 GLY A O 1
ATOM 1545 N N . ASP A 1 205 ? 3.493 13.279 5.148 1.00 98.25 205 ASP A N 1
ATOM 1546 C CA . ASP A 1 205 ? 4.872 13.323 4.676 1.00 98.25 205 ASP A CA 1
ATOM 1547 C C . ASP A 1 205 ? 5.445 11.898 4.526 1.00 98.25 205 ASP A C 1
ATOM 1549 O O . ASP A 1 205 ? 4.745 10.894 4.668 1.00 98.25 205 ASP A O 1
ATOM 1553 N N . HIS A 1 206 ? 6.747 11.778 4.263 1.00 98.44 206 HIS A N 1
ATOM 1554 C CA . HIS A 1 206 ? 7.443 10.488 4.252 1.00 98.44 206 HIS A CA 1
ATOM 1555 C C . HIS A 1 206 ? 8.145 10.184 5.579 1.00 98.44 206 HIS A C 1
ATOM 1557 O O . HIS A 1 206 ? 9.372 10.084 5.645 1.00 98.44 206 HIS A O 1
ATOM 1563 N N . SER A 1 207 ? 7.365 10.029 6.651 1.00 98.25 207 SER A N 1
ATOM 1564 C CA . SER A 1 207 ? 7.893 9.785 7.997 1.00 98.25 207 SER A CA 1
ATOM 1565 C C . SER A 1 207 ? 7.261 8.584 8.709 1.00 98.25 207 SER A C 1
ATOM 1567 O O . SER A 1 207 ? 6.212 8.060 8.334 1.00 98.25 207 SER A O 1
ATOM 1569 N N . TYR A 1 208 ? 7.870 8.183 9.829 1.00 98.25 208 TYR A N 1
ATOM 1570 C CA . TYR A 1 208 ? 7.243 7.253 10.776 1.00 98.25 208 TYR A CA 1
ATOM 1571 C C . TYR A 1 208 ? 5.917 7.786 11.319 1.00 98.25 208 TYR A C 1
ATOM 1573 O O . TYR A 1 208 ? 5.021 7.005 11.613 1.00 98.25 208 TYR A O 1
ATOM 1581 N N . LYS A 1 209 ? 5.780 9.109 11.449 1.00 98.31 209 LYS A N 1
ATOM 1582 C CA . LYS A 1 209 ? 4.550 9.739 11.920 1.00 98.31 209 LYS A CA 1
ATOM 1583 C C . LYS A 1 209 ? 3.417 9.510 10.919 1.00 98.31 209 LYS A C 1
ATOM 1585 O O . LYS A 1 209 ? 2.316 9.169 11.330 1.00 98.31 209 LYS A O 1
ATOM 1590 N N . PHE A 1 210 ? 3.698 9.604 9.621 1.00 98.56 210 PHE A N 1
ATOM 1591 C CA . PHE A 1 210 ? 2.740 9.212 8.592 1.00 98.56 210 PHE A CA 1
ATOM 1592 C C . PHE A 1 210 ? 2.362 7.727 8.709 1.00 98.56 210 PHE A C 1
ATOM 1594 O O . PHE A 1 210 ? 1.177 7.400 8.738 1.00 98.56 210 PHE A O 1
ATOM 1601 N N . ASN A 1 211 ? 3.348 6.837 8.864 1.00 98.38 211 ASN A N 1
ATOM 1602 C CA . ASN A 1 211 ? 3.100 5.393 8.968 1.00 98.38 211 ASN A CA 1
ATOM 1603 C C . ASN A 1 211 ? 2.281 5.006 10.209 1.00 98.38 211 ASN A C 1
ATOM 1605 O O . ASN A 1 211 ? 1.431 4.132 10.105 1.00 98.38 211 ASN A O 1
ATOM 1609 N N . ARG A 1 212 ? 2.499 5.675 11.350 1.00 98.56 212 ARG A N 1
ATOM 1610 C CA . ARG A 1 212 ? 1.711 5.516 12.593 1.00 98.56 212 ARG A CA 1
ATOM 1611 C C . ARG A 1 212 ? 0.326 6.158 12.531 1.00 98.56 212 ARG A C 1
ATOM 1613 O O . ARG A 1 212 ? -0.512 5.897 13.389 1.00 98.56 212 ARG A O 1
ATOM 1620 N N . GLY A 1 213 ? 0.132 7.068 11.583 1.00 98.12 213 GLY A N 1
ATOM 1621 C CA . GLY A 1 213 ? -1.114 7.772 11.326 1.00 98.12 213 GLY A CA 1
ATOM 1622 C C . GLY A 1 213 ? -1.725 7.279 10.016 1.00 98.12 213 GLY A C 1
ATOM 1623 O O . GLY A 1 213 ? -1.978 6.077 9.903 1.00 98.12 213 GLY A O 1
ATOM 1624 N N . PRO A 1 214 ? -1.959 8.159 9.021 1.00 97.94 214 PRO A N 1
ATOM 1625 C CA . PRO A 1 214 ? -2.704 7.815 7.811 1.00 97.94 214 PRO A CA 1
ATOM 1626 C C . PRO A 1 214 ? -2.255 6.518 7.132 1.00 97.94 214 PRO A C 1
ATOM 1628 O O . PRO A 1 214 ? -3.107 5.738 6.728 1.00 97.94 214 PRO A O 1
ATOM 1631 N N . GLY A 1 215 ? -0.950 6.227 7.070 1.00 97.88 215 GLY A N 1
ATOM 1632 C CA . GLY A 1 215 ? -0.446 5.015 6.422 1.00 97.88 215 GLY A CA 1
ATOM 1633 C C . GLY A 1 215 ? -1.028 3.717 7.001 1.00 97.88 215 GLY A C 1
ATOM 1634 O O . GLY A 1 215 ? -1.482 2.858 6.245 1.00 97.88 215 GLY A O 1
ATOM 1635 N N . ALA A 1 216 ? -1.074 3.573 8.328 1.00 98.31 216 ALA A N 1
ATOM 1636 C CA . ALA A 1 216 ? -1.650 2.388 8.966 1.00 98.31 216 ALA A CA 1
ATOM 1637 C C . ALA A 1 216 ? -3.168 2.288 8.744 1.00 98.31 216 ALA A C 1
ATOM 1639 O O . ALA A 1 216 ? -3.660 1.223 8.366 1.00 98.31 216 ALA A O 1
ATOM 1640 N N . TYR A 1 217 ? -3.910 3.385 8.931 1.00 98.44 217 TYR A N 1
ATOM 1641 C CA . TYR A 1 217 ? -5.371 3.379 8.779 1.00 98.44 217 TYR A CA 1
ATOM 1642 C C . TYR A 1 217 ? -5.799 3.130 7.332 1.00 98.44 217 TYR A C 1
ATOM 1644 O O . TYR A 1 217 ? -6.693 2.323 7.093 1.00 98.44 217 TYR A O 1
ATOM 1652 N N . GLU A 1 218 ? -5.126 3.745 6.360 1.00 98.06 218 GLU A N 1
ATOM 1653 C CA . GLU A 1 218 ? -5.379 3.523 4.934 1.00 98.06 218 GLU A CA 1
ATOM 1654 C C . GLU A 1 218 ? -5.086 2.087 4.507 1.00 98.06 218 GLU A C 1
ATOM 1656 O O . GLU A 1 218 ? -5.803 1.527 3.676 1.00 98.06 218 GLU A O 1
ATOM 1661 N N . LEU A 1 219 ? -4.025 1.474 5.040 1.00 98.19 219 LEU A N 1
ATOM 1662 C CA . LEU A 1 219 ? -3.715 0.071 4.780 1.00 98.19 219 LEU A CA 1
ATOM 1663 C C . LEU A 1 219 ? -4.832 -0.829 5.311 1.00 98.19 219 LEU A C 1
ATOM 1665 O O . LEU A 1 219 ? -5.388 -1.620 4.549 1.00 98.19 219 LEU A O 1
ATOM 1669 N N . LEU A 1 220 ? -5.179 -0.688 6.590 1.00 98.44 220 LEU A N 1
ATOM 1670 C CA . LEU A 1 220 ? -6.162 -1.550 7.247 1.00 98.44 220 LEU A CA 1
ATOM 1671 C C . LEU A 1 220 ? -7.566 -1.382 6.651 1.00 98.44 220 LEU A C 1
ATOM 1673 O O . LEU A 1 220 ? -8.193 -2.376 6.291 1.00 98.44 220 LEU A O 1
ATOM 1677 N N . MET A 1 221 ? -8.037 -0.142 6.477 1.00 98.00 221 MET A N 1
ATOM 1678 C CA . MET A 1 221 ? -9.373 0.140 5.937 1.00 98.00 221 MET A CA 1
ATOM 1679 C C . MET A 1 221 ? -9.534 -0.342 4.498 1.00 98.00 221 MET A C 1
ATOM 1681 O O . MET A 1 221 ? -10.570 -0.903 4.148 1.00 98.00 221 MET A O 1
ATOM 1685 N N . TYR A 1 222 ? -8.519 -0.153 3.653 1.00 98.25 222 TYR A N 1
ATOM 1686 C CA . TYR A 1 222 ? -8.586 -0.623 2.273 1.00 98.25 222 TYR A CA 1
ATOM 1687 C C . TYR A 1 222 ? -8.694 -2.140 2.205 1.00 98.25 222 TYR A C 1
ATOM 1689 O O . TYR A 1 222 ? -9.632 -2.641 1.590 1.00 98.25 222 TYR A O 1
ATOM 1697 N N . HIS A 1 223 ? -7.785 -2.868 2.865 1.00 98.44 223 HIS A N 1
ATOM 1698 C CA . HIS A 1 223 ? -7.779 -4.332 2.801 1.00 98.44 223 HIS A CA 1
ATOM 1699 C C . HIS A 1 223 ? -8.999 -4.954 3.484 1.00 98.44 223 HIS A C 1
ATOM 1701 O O . HIS A 1 223 ? -9.548 -5.907 2.939 1.00 98.44 223 HIS A O 1
ATOM 1707 N N . ASP A 1 224 ? -9.492 -4.404 4.601 1.00 97.94 224 ASP A N 1
ATOM 1708 C CA . ASP A 1 224 ? -10.717 -4.914 5.240 1.00 97.94 224 ASP A CA 1
ATOM 1709 C C . ASP A 1 224 ? -11.933 -4.810 4.313 1.00 97.94 224 ASP A C 1
ATOM 1711 O O . ASP A 1 224 ? -12.791 -5.692 4.312 1.00 97.94 224 ASP A O 1
ATOM 1715 N N . ARG A 1 225 ? -11.986 -3.781 3.465 1.00 97.19 225 ARG A N 1
ATOM 1716 C CA . ARG A 1 225 ? -13.091 -3.578 2.526 1.00 97.19 225 ARG A CA 1
ATOM 1717 C C . ARG A 1 225 ? -12.936 -4.400 1.256 1.00 97.19 225 ARG A C 1
ATOM 1719 O O . ARG A 1 225 ? -13.802 -5.223 0.947 1.00 97.19 225 ARG A O 1
ATOM 1726 N N . VAL A 1 226 ? -11.840 -4.216 0.523 1.00 97.50 226 VAL A N 1
ATOM 1727 C CA . VAL A 1 226 ? -11.711 -4.807 -0.818 1.00 97.50 226 VAL A CA 1
ATOM 1728 C C . VAL A 1 226 ? -11.641 -6.331 -0.774 1.00 97.50 226 VAL A C 1
ATOM 1730 O O . VAL A 1 226 ? -12.229 -6.989 -1.629 1.00 97.50 226 VAL A O 1
ATOM 1733 N N . LEU A 1 227 ? -11.038 -6.913 0.272 1.00 97.31 227 LEU A N 1
ATOM 1734 C CA . LEU A 1 227 ? -10.986 -8.371 0.455 1.00 97.31 227 LEU A CA 1
ATOM 1735 C C . LEU A 1 227 ? -12.343 -8.976 0.864 1.00 97.31 227 LEU A C 1
ATOM 1737 O O . LEU A 1 227 ? -12.490 -10.194 0.947 1.00 97.31 227 LEU A O 1
ATOM 1741 N N . ARG A 1 228 ? -13.353 -8.133 1.110 1.00 95.38 228 ARG A N 1
ATOM 1742 C CA . ARG A 1 228 ? -14.751 -8.513 1.360 1.00 95.38 228 ARG A CA 1
ATOM 1743 C C . ARG A 1 228 ? -15.677 -8.131 0.204 1.00 95.38 228 ARG A C 1
ATOM 1745 O O . ARG A 1 228 ? -16.895 -8.164 0.372 1.00 95.38 228 ARG A O 1
ATOM 1752 N N . GLY A 1 229 ? -15.119 -7.739 -0.944 1.00 94.81 229 GLY A N 1
ATOM 1753 C CA . GLY A 1 229 ? -15.888 -7.296 -2.107 1.00 94.81 229 GLY A CA 1
ATOM 1754 C C . GLY A 1 229 ? -16.593 -5.953 -1.903 1.00 94.81 229 GLY A C 1
ATOM 1755 O O . GLY A 1 229 ? -17.571 -5.669 -2.590 1.00 94.81 229 GLY A O 1
ATOM 1756 N N . ARG A 1 230 ? -16.136 -5.137 -0.944 1.00 95.31 230 ARG A N 1
ATOM 1757 C CA . ARG A 1 230 ? -16.639 -3.775 -0.726 1.00 95.31 230 ARG A CA 1
ATOM 1758 C C . ARG A 1 230 ? -15.780 -2.768 -1.497 1.00 95.31 230 ARG A C 1
ATOM 1760 O O . ARG A 1 230 ? -14.582 -3.006 -1.664 1.00 95.31 230 ARG A O 1
ATOM 1767 N N . PRO A 1 231 ? -16.357 -1.642 -1.950 1.00 92.69 231 PRO A N 1
ATOM 1768 C CA . PRO A 1 231 ? -15.576 -0.591 -2.591 1.00 92.69 231 PRO A CA 1
ATOM 1769 C C . PRO A 1 231 ? -14.547 -0.012 -1.604 1.00 92.69 231 PRO A C 1
ATOM 1771 O O . PRO A 1 231 ? -14.842 0.053 -0.405 1.00 92.69 231 PRO A O 1
ATOM 1774 N N . PRO A 1 232 ? -13.356 0.404 -2.071 1.00 92.19 232 PRO A N 1
ATOM 1775 C CA . PRO A 1 232 ? -12.376 1.078 -1.222 1.00 92.19 232 PRO A CA 1
ATOM 1776 C C . PRO A 1 232 ? -12.932 2.400 -0.669 1.00 92.19 232 PRO A C 1
ATOM 1778 O O . PRO A 1 232 ? -13.892 2.945 -1.213 1.00 92.19 232 PRO A O 1
ATOM 1781 N N . VAL A 1 233 ? -12.332 2.882 0.425 1.00 86.00 233 VAL A N 1
ATOM 1782 C CA . VAL A 1 233 ? -12.622 4.208 1.004 1.00 86.00 233 VAL A CA 1
ATOM 1783 C C . VAL A 1 233 ? -11.936 5.293 0.201 1.00 86.00 233 VAL A C 1
ATOM 1785 O O . VAL A 1 233 ? -10.749 5.086 -0.136 1.00 86.00 233 VAL A O 1
#

Foldseek 3Di:
DEAPVLLVVPFVRSLCCLVPLLVLVVLQVDLQPDDDDCVQQVVLDDVVSVVSRVCCVVPRQDDDDDGRGHQHPQQPDPHDLCSLVVVLCCCQVPVLVVCVVPDVQPSAQLLAEFEYEACSLSSQLSSCLVCVRNHLETEYELYNDDLVCQVVSLVSLVSSCVVPVRRAYEYEYEPAEPCPVSSVSNVVSCVVSVRDYDYYYGRDHRDSSNSNHVVSNQVSQQSSARSVVHDGD